Protein AF-A0A9E5YDZ1-F1 (afdb_monomer)

Solvent-accessible surface area (backbone atoms only — not comparable to full-atom values): 18852 Å² total; per-residue (Å²): 58,36,40,36,42,39,50,83,56,30,35,39,41,33,35,34,55,96,89,37,82,72,46,78,45,80,42,83,40,76,76,76,58,99,82,65,76,65,60,70,58,50,53,55,50,51,53,54,48,52,54,53,48,54,53,48,35,74,76,35,82,90,53,78,72,66,40,36,34,40,26,33,68,59,92,59,83,66,47,55,59,53,51,19,64,75,66,73,36,52,51,44,77,39,60,74,58,75,94,57,94,71,94,73,80,90,72,65,28,51,45,41,63,62,49,55,59,56,40,60,81,78,45,89,58,98,72,81,86,63,89,58,56,65,62,50,49,57,55,54,50,51,55,53,49,51,54,51,52,52,52,52,53,50,52,53,52,51,51,53,52,52,50,50,53,52,50,50,62,66,42,48,62,58,54,48,51,50,50,49,53,62,67,68,46,75,86,66,77,75,76,73,80,73,82,67,52,72,65,57,57,50,50,54,49,55,51,51,52,51,50,48,55,45,50,52,50,53,66,74,61,62,71,63,62,66,57,32,51,52,51,48,64,73,59,57,50,97,51,49,47,79,77,47,76,48,79,47,80,42,67,36,92,92,39,78,91,39,49,35,31,39,39,42,44,28,30,40,36,61,40,56,99,87,57,58,67,67,55,57,53,48,54,46,50,54,49,48,65,69,32,67,62,58,34,58,58,27,85,40,75,46,78,78,46,77,46,82,49,76,74,48,104,90,42,41,33,31,37,39,33,39,39,34,35,25,89

Radius of gyration: 42.49 Å; Cα contacts (8 Å, |Δi|>4): 351; chains: 1; bounding box: 106×61×94 Å

Sequence (327 aa):
MAVVNLEVKGANINILRHGMPYIIRDIPLETMSEEKSLEPIFEKLLLEMKLSFDFYEKQFPSESIDKMIIYSSLPLGNWHEIVAKELQLAVEIGDPFRGIKIKEDVVPSGLAICFGLALRGITDPYIDLNLYKEQFLVHKRKEIFLKVLFSEASVAVLLLIIIKLLCMRGMAPLTNELNRTLSERPKKGVSVKSDKSIEELGRIKNEMDSKKVLMENIVSNKTNFTSRLEDLAKFVPDNIWLTELSFEELLDRKDVSKVRRKLSIKGYCLIEKNLNETDVINNFLIKLKKANDINKGMKKVDIVSVERKEEIEKGRVASFEILFTGP

Structure (mmCIF, N/CA/C/O backbone):
data_AF-A0A9E5YDZ1-F1
#
_entry.id   AF-A0A9E5YDZ1-F1
#
loop_
_atom_site.group_PDB
_atom_site.id
_atom_site.type_symbol
_atom_site.label_atom_id
_atom_site.label_alt_id
_atom_site.label_comp_id
_atom_site.label_asym_id
_atom_site.label_entity_id
_atom_site.label_seq_id
_atom_site.pdbx_PDB_ins_code
_atom_site.Cartn_x
_atom_site.Cartn_y
_atom_site.Cartn_z
_atom_site.occupancy
_atom_site.B_iso_or_equiv
_atom_site.auth_seq_id
_atom_site.auth_comp_id
_atom_site.auth_asym_id
_atom_site.auth_atom_id
_ato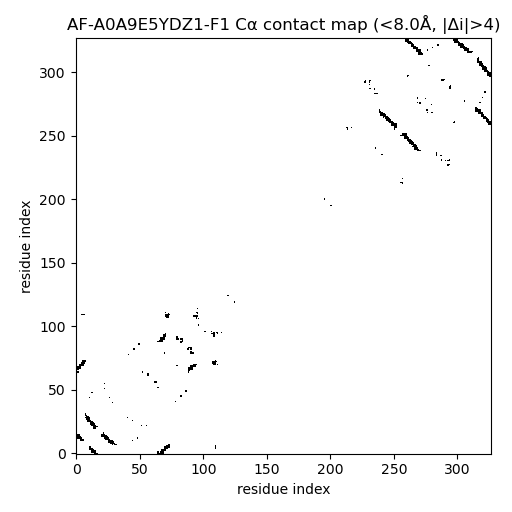m_site.pdbx_PDB_model_num
ATOM 1 N N . MET A 1 1 ? 15.891 -14.422 -27.350 1.00 95.75 1 MET A N 1
ATOM 2 C CA . MET A 1 1 ? 16.387 -13.140 -27.921 1.00 95.75 1 MET A CA 1
ATOM 3 C C . MET A 1 1 ? 16.909 -12.276 -26.786 1.00 95.75 1 MET A C 1
ATOM 5 O O . MET A 1 1 ? 16.300 -12.289 -25.726 1.00 95.75 1 MET A O 1
ATOM 9 N N . ALA A 1 2 ? 17.993 -11.532 -26.987 1.00 97.25 2 ALA A N 1
ATOM 10 C CA . ALA A 1 2 ? 18.503 -10.565 -26.016 1.00 97.25 2 ALA A CA 1
ATOM 11 C C . ALA A 1 2 ? 18.335 -9.129 -26.534 1.00 97.25 2 ALA A C 1
ATOM 13 O O . ALA A 1 2 ? 18.474 -8.872 -27.728 1.00 97.25 2 ALA A O 1
ATOM 14 N N . VAL A 1 3 ? 18.037 -8.192 -25.642 1.00 96.75 3 VAL A N 1
ATOM 15 C CA . VAL A 1 3 ? 17.952 -6.759 -25.926 1.00 96.75 3 VAL A CA 1
ATOM 16 C C . VAL A 1 3 ? 18.834 -6.029 -24.933 1.00 96.75 3 VAL A C 1
ATOM 18 O O . VAL A 1 3 ? 18.688 -6.203 -23.727 1.00 96.75 3 VAL A O 1
ATOM 21 N N . VAL A 1 4 ? 19.744 -5.213 -25.440 1.00 95.94 4 VAL A N 1
ATOM 22 C CA . VAL A 1 4 ? 20.706 -4.463 -24.638 1.00 95.94 4 VAL A CA 1
ATOM 23 C C . VAL A 1 4 ? 20.459 -2.987 -24.887 1.00 95.94 4 VAL A C 1
ATOM 25 O O . VAL A 1 4 ? 20.496 -2.554 -26.033 1.00 95.94 4 VAL A O 1
ATOM 28 N N . ASN A 1 5 ? 20.215 -2.220 -23.832 1.00 94.88 5 ASN A N 1
ATOM 29 C CA . ASN A 1 5 ? 20.093 -0.771 -23.900 1.00 94.88 5 ASN A CA 1
ATOM 30 C C . ASN A 1 5 ? 21.298 -0.113 -23.221 1.00 94.88 5 ASN A C 1
ATOM 32 O O . ASN A 1 5 ? 21.582 -0.408 -22.061 1.00 94.88 5 ASN A O 1
ATOM 36 N N . LEU A 1 6 ? 22.000 0.760 -23.939 1.00 92.75 6 LEU A N 1
ATOM 37 C CA . LEU A 1 6 ? 23.198 1.456 -23.478 1.00 92.75 6 LEU A CA 1
ATOM 38 C C . LEU A 1 6 ? 22.933 2.946 -23.324 1.00 92.75 6 LEU A C 1
ATOM 40 O O . LEU A 1 6 ? 22.614 3.646 -24.285 1.00 92.75 6 LEU A O 1
ATOM 44 N N . GLU A 1 7 ? 23.118 3.425 -22.101 1.00 90.56 7 GLU A N 1
ATOM 45 C CA . GLU A 1 7 ? 22.933 4.812 -21.705 1.00 90.56 7 GLU A CA 1
ATOM 46 C C . GLU A 1 7 ? 24.231 5.380 -21.122 1.00 90.56 7 GLU A C 1
ATOM 48 O O . GLU A 1 7 ? 25.183 4.668 -20.808 1.00 90.56 7 GLU A O 1
ATOM 53 N N . VAL A 1 8 ? 24.271 6.698 -20.927 1.00 87.62 8 VAL A N 1
ATOM 54 C CA . VAL A 1 8 ? 25.464 7.405 -20.424 1.00 87.62 8 VAL A CA 1
ATOM 55 C C . VAL A 1 8 ? 25.892 6.934 -19.025 1.00 87.62 8 VAL A C 1
ATOM 57 O O . VAL A 1 8 ? 27.073 6.975 -18.696 1.00 87.62 8 VAL A O 1
ATOM 60 N N . LYS A 1 9 ? 24.939 6.512 -18.186 1.00 89.56 9 LYS A N 1
ATOM 61 C CA . LYS A 1 9 ? 25.172 6.155 -16.772 1.00 89.56 9 LYS A CA 1
ATOM 62 C C . LYS A 1 9 ? 24.992 4.668 -16.473 1.00 89.56 9 LYS A C 1
ATOM 64 O O . LYS A 1 9 ? 25.186 4.237 -15.338 1.00 89.56 9 LYS A O 1
ATOM 69 N N . GLY A 1 10 ? 24.572 3.885 -17.457 1.00 92.81 10 GLY A N 1
ATOM 70 C CA . GLY A 1 10 ? 24.136 2.523 -17.211 1.00 92.81 10 GLY A CA 1
ATOM 71 C C . GLY A 1 10 ? 23.913 1.736 -18.488 1.00 92.81 10 GLY A C 1
ATOM 72 O O . GLY A 1 10 ? 23.712 2.296 -19.561 1.00 92.81 10 GLY A O 1
ATOM 73 N N . ALA A 1 11 ? 23.933 0.422 -18.345 1.00 94.56 11 ALA A N 1
ATOM 74 C CA . ALA A 1 11 ? 23.496 -0.513 -19.360 1.00 94.56 11 ALA A CA 1
ATOM 75 C C . ALA A 1 11 ? 22.409 -1.408 -18.770 1.00 94.56 11 ALA A C 1
ATOM 77 O O . ALA A 1 11 ? 22.485 -1.798 -17.607 1.00 94.56 11 ALA A O 1
ATOM 78 N N . ASN A 1 12 ? 21.417 -1.754 -19.576 1.00 95.94 12 ASN A N 1
ATOM 79 C CA . ASN A 1 12 ? 20.348 -2.658 -19.192 1.00 95.94 12 ASN A CA 1
ATOM 80 C C . ASN A 1 12 ? 20.314 -3.834 -20.174 1.00 95.94 12 ASN A C 1
ATOM 82 O O . ASN A 1 12 ? 20.217 -3.643 -21.387 1.00 95.94 12 ASN A O 1
ATOM 86 N N . ILE A 1 13 ? 20.439 -5.052 -19.650 1.00 97.06 13 ILE A N 1
ATOM 87 C CA . ILE A 1 13 ? 20.388 -6.296 -20.421 1.00 97.06 13 ILE A CA 1
ATOM 88 C C . ILE A 1 13 ? 19.055 -6.975 -20.123 1.00 97.06 13 ILE A C 1
ATOM 90 O O . ILE A 1 13 ? 18.791 -7.354 -18.983 1.00 97.06 13 ILE A O 1
ATOM 94 N N . ASN A 1 14 ? 18.244 -7.180 -21.159 1.00 97.25 14 ASN A N 1
ATOM 95 C CA . ASN A 1 14 ? 17.008 -7.949 -21.097 1.00 97.25 14 ASN A CA 1
ATOM 96 C C . ASN A 1 14 ? 17.136 -9.217 -21.934 1.00 97.25 14 ASN A C 1
ATOM 98 O O . ASN A 1 14 ? 17.351 -9.148 -23.143 1.00 97.25 14 ASN A O 1
ATOM 102 N N . ILE A 1 15 ? 16.926 -10.379 -21.328 1.00 97.44 15 ILE A N 1
ATOM 103 C CA . ILE A 1 15 ? 16.769 -11.634 -22.068 1.00 97.44 15 ILE A CA 1
ATOM 104 C C . ILE A 1 15 ? 15.278 -11.938 -22.146 1.00 97.44 15 ILE A C 1
ATOM 106 O O . ILE A 1 15 ? 14.596 -12.055 -21.127 1.00 97.44 15 ILE A O 1
ATOM 110 N N . LEU A 1 16 ? 14.776 -12.028 -23.375 1.00 95.38 16 LEU A N 1
ATOM 111 C CA . LEU A 1 16 ? 13.373 -12.233 -23.696 1.00 95.38 16 LEU A CA 1
ATOM 112 C C . LEU A 1 16 ? 13.129 -13.692 -24.085 1.00 95.38 16 LEU A C 1
ATOM 114 O O . LEU A 1 16 ? 13.776 -14.217 -25.001 1.00 95.38 16 LEU A O 1
ATOM 118 N N . ARG A 1 17 ? 12.121 -14.296 -23.454 1.00 94.12 17 ARG A N 1
ATOM 119 C CA . ARG A 1 17 ? 11.611 -15.637 -23.748 1.00 94.12 17 ARG A CA 1
ATOM 120 C C . ARG A 1 17 ? 10.150 -15.526 -24.181 1.00 94.12 17 ARG A C 1
ATOM 122 O O . ARG A 1 17 ? 9.327 -15.009 -23.433 1.00 94.12 17 ARG A O 1
ATOM 129 N N . HIS A 1 18 ? 9.830 -15.951 -25.405 1.00 90.81 18 HIS A N 1
ATOM 130 C CA . HIS A 1 18 ? 8.492 -15.790 -26.006 1.00 90.81 18 HIS A CA 1
ATOM 131 C C . HIS A 1 18 ? 7.949 -14.344 -25.953 1.00 90.81 18 HIS A C 1
ATOM 133 O O . HIS A 1 18 ? 6.771 -14.122 -25.694 1.00 90.81 18 HIS A O 1
ATOM 139 N N . GLY A 1 19 ? 8.820 -13.345 -26.149 1.00 87.25 19 GLY A N 1
ATOM 140 C CA . GLY A 1 19 ? 8.449 -11.922 -26.083 1.00 87.25 19 GLY A CA 1
ATOM 141 C C . GLY A 1 19 ? 8.301 -11.350 -24.667 1.00 87.25 19 GLY A C 1
ATOM 142 O O . GLY A 1 19 ? 8.022 -10.165 -24.523 1.00 87.25 19 GLY A O 1
ATOM 143 N N . MET A 1 20 ? 8.530 -12.157 -23.628 1.00 89.75 20 MET A N 1
ATOM 144 C CA . MET A 1 20 ? 8.427 -11.759 -22.224 1.00 89.75 20 MET A CA 1
ATOM 145 C C . MET A 1 20 ? 9.820 -11.547 -21.618 1.00 89.75 20 MET A C 1
ATOM 147 O O . MET A 1 20 ? 10.688 -12.400 -21.829 1.00 89.75 20 MET A O 1
ATOM 151 N N . PRO A 1 21 ? 10.063 -10.471 -20.848 1.00 92.25 21 PRO A N 1
ATOM 152 C CA . PRO A 1 21 ? 11.327 -10.289 -20.138 1.00 92.25 21 PRO A CA 1
ATOM 153 C C . PRO A 1 21 ? 11.475 -11.350 -19.052 1.00 92.25 21 PRO A C 1
ATOM 155 O O . PRO A 1 21 ? 10.607 -11.503 -18.195 1.00 92.25 21 PRO A O 1
ATOM 158 N N . TYR A 1 22 ? 12.574 -12.097 -19.122 1.00 93.75 22 TYR A N 1
ATOM 159 C CA . TYR A 1 22 ? 12.878 -13.181 -18.198 1.00 93.75 22 TYR A CA 1
ATOM 160 C C . TYR A 1 22 ? 14.024 -12.816 -17.253 1.00 93.75 22 TYR A C 1
ATOM 162 O O . TYR A 1 22 ? 13.871 -12.881 -16.036 1.00 93.75 22 TYR A O 1
ATOM 170 N N . ILE A 1 23 ? 15.155 -12.382 -17.812 1.00 95.75 23 ILE A N 1
ATOM 171 C CA . ILE A 1 23 ? 16.271 -11.817 -17.047 1.00 95.75 23 ILE A CA 1
ATOM 172 C C . ILE A 1 23 ? 16.345 -10.337 -17.377 1.00 95.75 23 ILE A C 1
ATOM 174 O O . ILE A 1 23 ? 16.358 -9.970 -18.551 1.00 95.75 23 ILE A O 1
ATOM 178 N N . ILE A 1 24 ? 16.409 -9.516 -16.334 1.00 96.25 24 ILE A N 1
ATOM 179 C CA . ILE A 1 24 ? 16.648 -8.079 -16.415 1.00 96.25 24 ILE A CA 1
ATOM 180 C C . ILE A 1 24 ? 17.860 -7.799 -15.534 1.00 96.25 24 ILE A C 1
ATOM 182 O O . ILE A 1 24 ? 17.861 -8.162 -14.356 1.00 96.25 24 ILE A O 1
ATOM 186 N N . ARG A 1 25 ? 18.899 -7.194 -16.105 1.00 95.75 25 ARG A N 1
ATOM 187 C CA . ARG A 1 25 ? 20.127 -6.857 -15.385 1.00 95.75 25 ARG A CA 1
ATOM 188 C C . ARG A 1 25 ? 20.527 -5.422 -15.674 1.00 95.75 25 ARG A C 1
ATOM 190 O O . ARG A 1 25 ? 20.824 -5.081 -16.817 1.00 95.75 25 ARG A O 1
ATOM 197 N N . ASP A 1 26 ? 20.574 -4.621 -14.619 1.00 96.06 26 ASP A N 1
ATOM 198 C CA . ASP A 1 26 ? 21.071 -3.252 -14.659 1.00 96.06 26 ASP A CA 1
ATOM 199 C C . ASP A 1 26 ? 22.544 -3.226 -14.259 1.00 96.06 26 ASP A C 1
ATOM 201 O O . ASP A 1 26 ? 22.936 -3.750 -13.215 1.00 96.06 26 ASP A O 1
ATOM 205 N N . ILE A 1 27 ? 23.367 -2.611 -15.099 1.00 94.50 27 ILE A N 1
ATOM 206 C CA . ILE A 1 27 ? 24.805 -2.492 -14.904 1.00 94.50 27 ILE A CA 1
ATOM 207 C C . ILE A 1 27 ? 25.120 -1.004 -14.788 1.00 94.50 27 ILE A C 1
ATOM 209 O O . ILE A 1 27 ? 25.017 -0.283 -15.784 1.00 94.50 27 ILE A O 1
ATOM 213 N N . PRO A 1 28 ? 25.517 -0.514 -13.603 1.00 92.19 28 PRO A N 1
ATOM 214 C CA . PRO A 1 28 ? 25.961 0.861 -13.471 1.00 92.19 28 PRO A CA 1
ATOM 215 C C . PRO A 1 28 ? 27.275 1.041 -14.235 1.00 92.19 28 PRO A C 1
ATOM 217 O O . PRO A 1 28 ? 28.243 0.289 -14.045 1.00 92.19 28 PRO A O 1
ATOM 220 N N . LEU A 1 29 ? 27.299 2.053 -15.099 1.00 87.06 29 LEU A N 1
ATOM 221 C CA . LEU A 1 29 ? 28.504 2.489 -15.789 1.00 87.06 29 LEU A CA 1
ATOM 222 C C . LEU A 1 29 ? 29.052 3.698 -15.035 1.00 87.06 29 LEU A C 1
ATOM 224 O O . LEU A 1 29 ? 28.324 4.649 -14.749 1.00 87.06 29 LEU A O 1
ATOM 228 N N . GLU A 1 30 ? 30.326 3.636 -14.654 1.00 80.25 30 GLU A N 1
ATOM 229 C CA . GLU A 1 30 ? 30.982 4.764 -13.996 1.00 80.25 30 GLU A CA 1
ATOM 230 C C . GLU A 1 30 ? 30.995 5.966 -14.941 1.00 80.25 30 GLU A C 1
ATOM 232 O O . GLU A 1 30 ? 31.185 5.816 -16.149 1.00 80.25 30 GLU A O 1
ATOM 237 N N . THR A 1 31 ? 30.748 7.159 -14.390 1.00 64.50 31 THR A N 1
ATOM 238 C CA . THR A 1 31 ? 30.656 8.403 -15.160 1.00 64.50 31 THR A CA 1
ATOM 239 C C . THR A 1 31 ? 31.876 8.564 -16.055 1.00 64.50 31 THR A C 1
ATOM 241 O O . THR A 1 31 ? 33.005 8.629 -15.566 1.00 64.50 31 THR A O 1
ATOM 244 N N . MET A 1 32 ? 31.619 8.656 -17.359 1.00 60.97 32 MET A N 1
ATOM 245 C CA . MET A 1 32 ? 32.606 8.979 -18.382 1.00 60.97 32 MET A CA 1
ATOM 246 C C . MET A 1 32 ? 33.297 10.295 -17.997 1.00 60.97 32 MET A C 1
ATOM 248 O O . MET A 1 32 ? 32.710 11.365 -18.137 1.00 60.97 32 MET A O 1
ATOM 252 N N . SER A 1 33 ? 34.524 10.243 -17.473 1.00 56.75 33 SER A N 1
ATOM 253 C CA . SER A 1 33 ? 35.395 11.421 -17.506 1.00 56.75 33 SER A CA 1
ATOM 254 C C . SER A 1 33 ? 35.738 11.667 -18.974 1.00 56.75 33 SER A C 1
ATOM 256 O O . SER A 1 33 ? 36.141 10.710 -19.636 1.00 56.75 33 SER A O 1
ATOM 258 N N . GLU A 1 34 ? 35.585 12.902 -19.452 1.00 57.19 34 GLU A N 1
ATOM 259 C CA . GLU A 1 34 ? 35.519 13.331 -20.867 1.00 57.19 34 GLU A CA 1
ATOM 260 C C . GLU A 1 34 ? 36.659 12.864 -21.807 1.00 57.19 34 GLU A C 1
ATOM 262 O O . GLU A 1 34 ? 36.571 13.071 -23.012 1.00 57.19 34 GLU A O 1
ATOM 267 N N . GLU A 1 35 ? 37.691 12.180 -21.307 1.00 53.22 35 GLU A N 1
ATOM 268 C CA . GLU A 1 35 ? 38.889 11.786 -22.064 1.00 53.22 35 GLU A CA 1
ATOM 269 C C . GLU A 1 35 ? 39.225 10.279 -22.027 1.00 53.22 35 GLU A C 1
ATOM 271 O O . GLU A 1 35 ? 40.257 9.869 -22.560 1.00 53.22 35 GLU A O 1
ATOM 276 N N . LYS A 1 36 ? 38.402 9.416 -21.408 1.00 60.81 36 LYS A N 1
ATOM 277 C CA . LYS A 1 36 ? 38.700 7.970 -21.340 1.00 60.81 36 LYS A CA 1
ATOM 278 C C . LYS A 1 36 ? 38.048 7.181 -22.475 1.00 60.81 36 LYS A C 1
ATOM 280 O O . LYS A 1 36 ? 36.872 7.357 -22.776 1.00 60.81 36 LYS A O 1
ATOM 285 N N . SER A 1 37 ? 38.830 6.271 -23.057 1.00 75.94 37 SER A N 1
ATOM 286 C CA . SER A 1 37 ? 38.357 5.268 -24.014 1.00 75.94 37 SER A CA 1
ATOM 287 C C . SER A 1 37 ? 37.158 4.475 -23.467 1.00 75.94 37 SER A C 1
ATOM 289 O O . SER A 1 37 ? 37.104 4.161 -22.276 1.00 75.94 37 SER A O 1
ATOM 291 N N . LEU A 1 38 ? 36.212 4.129 -24.349 1.00 80.94 38 LEU A N 1
ATOM 292 C CA . LEU A 1 38 ? 35.024 3.319 -24.044 1.00 80.94 38 LEU A CA 1
ATOM 293 C C . LEU A 1 38 ? 35.334 1.815 -23.896 1.00 80.94 38 LEU A C 1
ATOM 295 O O . LEU A 1 38 ? 34.502 1.056 -23.404 1.00 80.94 38 LEU A O 1
ATOM 299 N N . GLU A 1 39 ? 36.529 1.378 -24.294 1.00 83.81 39 GLU A N 1
ATOM 300 C CA . GLU A 1 39 ? 36.975 -0.025 -24.276 1.00 83.81 39 GLU A CA 1
ATOM 301 C C . GLU A 1 39 ? 36.804 -0.746 -22.920 1.00 83.81 39 GLU A C 1
ATOM 303 O O . GLU A 1 39 ? 36.152 -1.791 -22.902 1.00 83.81 39 GLU A O 1
ATOM 308 N N . PRO A 1 40 ? 37.271 -0.224 -21.766 1.00 85.44 40 PRO A N 1
ATOM 309 C CA . PRO A 1 40 ? 37.117 -0.918 -20.480 1.00 85.44 40 PRO A CA 1
ATOM 310 C C . PRO A 1 40 ? 35.650 -1.092 -20.060 1.00 85.44 40 PRO A C 1
ATOM 312 O O . PRO A 1 40 ? 35.285 -2.059 -19.390 1.00 85.44 40 PRO A O 1
ATOM 315 N N . ILE A 1 41 ? 34.787 -0.160 -20.464 1.00 86.50 41 ILE A N 1
ATOM 316 C CA . ILE A 1 41 ? 33.348 -0.225 -20.193 1.00 86.50 41 ILE A CA 1
ATOM 317 C C . ILE A 1 41 ? 32.712 -1.332 -21.029 1.00 86.50 41 ILE A C 1
ATOM 319 O O . ILE A 1 41 ? 31.904 -2.113 -20.523 1.00 86.50 41 ILE A O 1
ATOM 323 N N . PHE A 1 42 ? 33.122 -1.432 -22.289 1.00 89.12 42 PHE A N 1
ATOM 324 C CA . PHE A 1 42 ? 32.693 -2.477 -23.201 1.00 89.12 42 PHE A CA 1
ATOM 325 C C . PHE A 1 42 ? 33.151 -3.874 -22.775 1.00 89.12 42 PHE A C 1
ATOM 327 O O . PHE A 1 42 ? 32.362 -4.812 -22.876 1.00 89.12 42 PHE A O 1
ATOM 334 N N . GLU A 1 43 ? 34.365 -4.025 -22.245 1.00 90.56 43 GLU A N 1
ATOM 335 C CA . GLU A 1 43 ? 34.846 -5.300 -21.696 1.00 90.56 43 GLU A CA 1
ATOM 336 C C . GLU A 1 43 ? 34.037 -5.738 -20.472 1.00 90.56 43 GLU A C 1
ATOM 338 O O . GLU A 1 43 ? 33.578 -6.882 -20.404 1.00 90.56 43 GLU A O 1
ATOM 343 N N . LYS A 1 44 ? 33.796 -4.814 -19.529 1.00 91.88 44 LYS A N 1
ATOM 344 C CA . LYS A 1 44 ? 32.951 -5.077 -18.356 1.00 91.88 44 LYS A CA 1
ATOM 345 C C . LYS A 1 44 ? 31.552 -5.512 -18.784 1.00 91.88 44 LYS A C 1
ATOM 347 O O . LYS A 1 44 ? 31.019 -6.492 -18.273 1.00 91.88 44 LYS A O 1
ATOM 352 N N . LEU A 1 45 ? 30.966 -4.804 -19.742 1.00 93.44 45 LEU A N 1
ATOM 353 C CA . LEU A 1 45 ? 29.643 -5.112 -20.260 1.00 93.44 45 LEU A CA 1
ATOM 354 C C . LEU A 1 45 ? 29.598 -6.480 -20.959 1.00 93.44 45 LEU A C 1
ATOM 356 O O . LEU A 1 45 ? 28.668 -7.247 -20.726 1.00 93.44 45 LEU A O 1
ATOM 360 N N . LEU A 1 46 ? 30.609 -6.812 -21.765 1.00 95.25 46 LEU A N 1
ATOM 361 C CA . LEU A 1 46 ? 30.718 -8.115 -22.422 1.00 95.25 46 LEU A CA 1
ATOM 362 C C . LEU A 1 46 ? 30.819 -9.257 -21.400 1.00 95.25 46 LEU A C 1
ATOM 364 O O . LEU A 1 46 ? 30.189 -10.299 -21.582 1.00 95.25 46 LEU A O 1
ATOM 368 N N . LEU A 1 47 ? 31.566 -9.066 -20.309 1.00 95.31 47 LEU A N 1
ATOM 369 C CA . LEU A 1 47 ? 31.651 -10.039 -19.217 1.00 95.31 47 LEU A CA 1
ATOM 370 C C . LEU A 1 47 ? 30.281 -10.265 -18.559 1.00 95.31 47 LEU A C 1
ATOM 372 O O . LEU A 1 47 ? 29.861 -11.404 -18.361 1.00 95.31 47 LEU A O 1
ATOM 376 N N . GLU A 1 48 ? 29.566 -9.183 -18.255 1.00 95.56 48 GLU A N 1
ATOM 377 C CA . GLU A 1 48 ? 28.228 -9.241 -17.659 1.00 95.56 48 GLU A CA 1
ATOM 378 C C . GLU A 1 48 ? 27.198 -9.889 -18.604 1.00 95.56 48 GLU A C 1
ATOM 380 O O . GLU A 1 48 ? 26.308 -10.617 -18.151 1.00 95.56 48 GLU A O 1
ATOM 385 N N . MET A 1 49 ? 27.335 -9.681 -19.920 1.00 95.94 49 MET A N 1
ATOM 386 C CA . MET A 1 49 ? 26.546 -10.375 -20.942 1.00 95.94 49 MET A CA 1
ATOM 387 C C . MET A 1 49 ? 26.816 -11.876 -20.942 1.00 95.94 49 MET A C 1
ATOM 389 O O . MET A 1 49 ? 25.861 -12.642 -20.833 1.00 95.94 49 MET A O 1
ATOM 393 N N . LYS A 1 50 ? 28.092 -12.292 -21.003 1.00 96.44 50 LYS A N 1
ATOM 394 C CA . LYS A 1 50 ? 28.490 -13.711 -20.953 1.00 96.44 50 LYS A CA 1
ATOM 395 C C . LYS A 1 50 ? 27.916 -14.383 -19.707 1.00 96.44 50 LYS A C 1
ATOM 397 O O . LYS A 1 50 ? 27.243 -15.399 -19.808 1.00 96.44 50 LYS A O 1
ATOM 402 N N . LEU A 1 51 ? 28.058 -13.748 -18.544 1.00 96.31 51 LEU A N 1
ATOM 403 C CA . LEU A 1 51 ? 27.521 -14.276 -17.291 1.00 96.31 51 LEU A CA 1
ATOM 404 C C . LEU A 1 51 ? 25.986 -14.380 -17.294 1.00 96.31 51 LEU A C 1
ATOM 406 O O . LEU A 1 51 ? 25.429 -15.335 -16.753 1.00 96.31 51 LEU A O 1
ATOM 410 N N . SER A 1 52 ? 25.290 -13.414 -17.899 1.00 96.31 52 SER A N 1
ATOM 411 C CA . SER A 1 52 ? 23.825 -13.449 -18.023 1.00 96.31 52 SER A CA 1
ATOM 412 C C . SER A 1 52 ? 23.352 -14.539 -18.990 1.00 96.31 52 SER A C 1
ATOM 414 O O . SER A 1 52 ? 22.313 -15.154 -18.753 1.00 96.31 52 SER A O 1
ATOM 416 N N . PHE A 1 53 ? 24.115 -14.797 -20.054 1.00 96.12 53 PHE A N 1
ATOM 417 C CA . PHE A 1 53 ? 23.825 -15.831 -21.048 1.00 96.12 53 PHE A CA 1
ATOM 418 C C . PHE A 1 53 ? 24.087 -17.224 -20.471 1.00 96.12 53 PHE A C 1
ATOM 420 O O . PHE A 1 53 ? 23.187 -18.057 -20.497 1.00 96.12 53 PHE A O 1
ATOM 427 N N . ASP A 1 54 ? 25.232 -17.429 -19.816 1.00 96.00 54 ASP A N 1
ATOM 428 C CA . ASP A 1 54 ? 25.553 -18.668 -19.098 1.00 96.00 54 ASP A CA 1
ATOM 429 C C . ASP A 1 54 ? 24.482 -19.012 -18.054 1.00 96.00 54 ASP A C 1
ATOM 431 O O . ASP A 1 54 ? 24.122 -20.175 -17.860 1.00 96.00 54 ASP A O 1
ATOM 435 N N . PHE A 1 55 ? 23.974 -17.999 -17.342 1.00 96.44 55 PHE A N 1
ATOM 436 C CA . PHE A 1 55 ? 22.890 -18.186 -16.382 1.00 96.44 55 PHE A CA 1
ATOM 437 C C . PHE A 1 55 ? 21.592 -18.631 -17.072 1.00 96.44 55 PHE A C 1
ATOM 439 O O . PHE A 1 55 ? 20.936 -19.556 -16.592 1.00 96.44 55 PHE A O 1
ATOM 446 N N . TYR A 1 56 ? 21.243 -18.014 -18.205 1.00 96.75 56 TYR A N 1
ATOM 447 C CA . TYR A 1 56 ? 20.068 -18.387 -18.993 1.00 96.75 56 TYR A CA 1
ATOM 448 C C . TYR A 1 56 ? 20.161 -19.824 -19.524 1.00 96.75 56 TYR A C 1
ATOM 450 O O . TYR A 1 56 ? 19.233 -20.605 -19.324 1.00 96.75 56 TYR A O 1
ATOM 458 N N . GLU A 1 57 ? 21.288 -20.201 -20.131 1.00 95.81 57 GLU A N 1
ATOM 459 C CA . GLU A 1 57 ? 21.501 -21.538 -20.704 1.00 95.81 57 GLU A CA 1
ATOM 460 C C . GLU A 1 57 ? 21.468 -22.640 -19.641 1.00 95.81 57 GLU A C 1
ATOM 462 O O . GLU A 1 57 ? 20.866 -23.694 -19.846 1.00 95.81 57 GLU A O 1
ATOM 467 N N . LYS A 1 58 ? 22.045 -22.390 -18.457 1.00 96.69 58 LYS A N 1
ATOM 468 C CA . LYS A 1 58 ? 21.959 -23.329 -17.325 1.00 96.69 58 LYS A CA 1
ATOM 469 C C . LYS A 1 58 ? 20.523 -23.560 -16.873 1.00 96.69 58 LYS A C 1
ATOM 471 O O . LYS A 1 58 ? 20.189 -24.661 -16.437 1.00 96.69 58 LYS A O 1
ATOM 476 N N . GLN A 1 59 ? 19.688 -22.526 -16.938 1.00 96.44 59 GLN A N 1
ATOM 477 C CA . GLN A 1 59 ? 18.296 -22.609 -16.521 1.00 96.44 59 GLN A CA 1
ATOM 478 C C . GLN A 1 59 ? 17.392 -23.223 -17.597 1.00 96.44 59 GLN A C 1
ATOM 480 O O . GLN A 1 59 ? 16.424 -23.907 -17.257 1.00 96.44 59 GLN A O 1
ATOM 485 N N . PHE A 1 60 ? 17.726 -23.034 -18.876 1.00 96.00 60 PHE A N 1
ATOM 486 C CA . PHE A 1 60 ? 16.994 -23.580 -20.019 1.00 96.00 60 PHE A CA 1
ATOM 487 C C . PHE A 1 60 ? 17.933 -24.283 -21.009 1.00 96.00 60 PHE A C 1
ATOM 489 O O . PHE A 1 60 ? 18.183 -23.758 -22.090 1.00 96.00 60 PHE A O 1
ATOM 496 N N . PRO A 1 61 ? 18.393 -25.513 -20.709 1.00 94.94 61 PRO A N 1
ATOM 497 C CA . PRO A 1 61 ? 19.368 -26.213 -21.553 1.00 94.94 61 PRO A CA 1
ATOM 498 C C . PRO A 1 61 ? 18.891 -26.511 -22.982 1.00 94.94 61 PRO A C 1
ATOM 500 O O . PRO A 1 61 ? 19.696 -26.823 -23.853 1.00 94.94 61 PRO A O 1
ATOM 503 N N . SER A 1 62 ? 17.577 -26.476 -23.220 1.00 95.56 62 SER A N 1
ATOM 504 C CA . SER A 1 62 ? 16.963 -26.711 -24.530 1.00 95.56 62 SER A CA 1
ATOM 505 C C . SER A 1 62 ? 16.749 -25.440 -25.355 1.00 95.56 62 SER A C 1
ATOM 507 O O . SER A 1 62 ? 16.265 -25.541 -26.478 1.00 95.56 62 SER A O 1
ATOM 509 N N . GLU A 1 63 ? 17.022 -24.257 -24.803 1.00 95.44 63 GLU A N 1
ATOM 510 C CA . GLU A 1 63 ? 16.775 -22.975 -25.466 1.00 95.44 63 GLU A CA 1
ATOM 511 C C . GLU A 1 63 ? 18.076 -22.180 -25.588 1.00 95.44 63 GLU A C 1
ATOM 513 O O . GLU A 1 63 ? 18.760 -21.937 -24.597 1.00 95.44 63 GLU A O 1
ATOM 518 N N . SER A 1 64 ? 18.388 -21.720 -26.799 1.00 94.38 64 SER A N 1
ATOM 519 C CA . SER A 1 64 ? 19.484 -20.790 -27.065 1.00 94.38 64 SER A CA 1
ATOM 520 C C . SER A 1 64 ? 18.966 -19.369 -27.248 1.00 94.38 64 SER A C 1
ATOM 522 O O . SER A 1 64 ? 17.817 -19.118 -27.625 1.00 94.38 64 SER A O 1
ATOM 524 N N . ILE A 1 65 ? 19.831 -18.397 -26.984 1.00 96.44 65 ILE A N 1
ATOM 525 C CA . ILE A 1 65 ? 19.619 -17.042 -27.477 1.00 96.44 65 ILE A CA 1
ATOM 526 C C . ILE A 1 65 ? 20.106 -17.061 -28.926 1.00 96.44 65 ILE A C 1
ATOM 528 O O . ILE A 1 65 ? 21.241 -17.441 -29.163 1.00 96.44 65 ILE A O 1
ATOM 532 N N . ASP A 1 66 ? 19.266 -16.667 -29.887 1.00 95.75 66 ASP A N 1
ATOM 533 C CA . ASP A 1 66 ? 19.656 -16.722 -31.313 1.00 95.75 66 ASP A CA 1
ATOM 534 C C . ASP A 1 66 ? 20.083 -15.356 -31.872 1.00 95.75 66 ASP A C 1
ATOM 536 O O . ASP A 1 66 ? 20.797 -15.256 -32.869 1.00 95.75 66 ASP A O 1
ATOM 540 N N . LYS A 1 67 ? 19.607 -14.277 -31.242 1.00 97.25 67 LYS A N 1
ATOM 541 C CA . LYS A 1 67 ? 19.795 -12.900 -31.703 1.00 97.25 67 LYS A CA 1
ATOM 542 C C . LYS A 1 67 ? 19.846 -11.917 -30.542 1.00 97.25 67 LYS A C 1
ATOM 544 O O . LYS A 1 67 ? 19.075 -12.047 -29.583 1.00 97.25 67 LYS A O 1
ATOM 549 N N . MET A 1 68 ? 20.711 -10.916 -30.675 1.00 97.38 68 MET A N 1
ATOM 550 C CA . MET A 1 68 ? 20.840 -9.767 -29.789 1.00 97.38 68 MET A CA 1
ATOM 551 C C . MET A 1 68 ? 20.555 -8.478 -30.562 1.00 97.38 68 MET A C 1
ATOM 553 O O . MET A 1 68 ? 21.027 -8.293 -31.683 1.00 97.38 68 MET A O 1
ATOM 557 N N . ILE A 1 69 ? 19.791 -7.580 -29.947 1.00 96.31 69 ILE A N 1
ATOM 558 C CA . ILE A 1 69 ? 19.528 -6.240 -30.469 1.00 96.31 69 ILE A CA 1
ATOM 559 C C . ILE A 1 69 ? 20.108 -5.224 -29.490 1.00 96.31 69 ILE A C 1
ATOM 561 O O . ILE A 1 69 ? 19.774 -5.256 -28.306 1.00 96.31 69 ILE A O 1
ATOM 565 N N . ILE A 1 70 ? 20.966 -4.331 -29.977 1.00 95.44 70 ILE A N 1
ATOM 566 C CA . ILE A 1 70 ? 21.586 -3.280 -29.167 1.00 95.44 70 ILE A CA 1
ATOM 567 C C . ILE A 1 70 ? 20.949 -1.934 -29.506 1.00 95.44 70 ILE A C 1
ATOM 569 O O . ILE A 1 70 ? 21.001 -1.487 -30.649 1.00 95.44 70 ILE A O 1
ATOM 573 N N . TYR A 1 71 ? 20.407 -1.262 -28.500 1.00 94.50 71 TYR A N 1
ATOM 574 C CA . TYR A 1 71 ? 20.006 0.140 -28.542 1.00 94.50 71 TYR A CA 1
ATOM 575 C C . TYR A 1 71 ? 21.018 0.961 -27.750 1.00 94.50 71 TYR A C 1
ATOM 577 O O . TYR A 1 71 ? 21.443 0.543 -26.675 1.00 94.50 71 TYR A O 1
ATOM 585 N N . SER A 1 72 ? 21.445 2.108 -28.274 1.00 90.69 72 SER A N 1
ATOM 586 C CA . SER A 1 72 ? 22.465 2.921 -27.612 1.00 90.69 72 SER A CA 1
ATOM 587 C C . SER A 1 72 ? 22.269 4.415 -27.840 1.00 90.69 72 SER A C 1
ATOM 589 O O . SER A 1 72 ? 22.030 4.871 -28.961 1.00 90.69 72 SER A O 1
ATOM 591 N N . SER A 1 73 ? 22.435 5.199 -26.775 1.00 87.25 73 SER A N 1
ATOM 592 C CA . SER A 1 73 ? 22.634 6.650 -26.875 1.00 87.25 73 SER A CA 1
ATOM 593 C C . SER A 1 73 ? 24.097 7.031 -27.134 1.00 87.25 73 SER A C 1
ATOM 595 O O . SER A 1 73 ? 24.387 8.192 -27.405 1.00 87.25 73 SER A O 1
ATOM 597 N N . LEU A 1 74 ? 25.022 6.077 -27.002 1.00 85.62 74 LEU A N 1
ATOM 598 C CA . LEU A 1 74 ? 26.462 6.250 -27.186 1.00 85.62 74 LEU A CA 1
ATOM 599 C C . LEU A 1 74 ? 26.901 5.806 -28.593 1.00 85.62 74 LEU A C 1
ATOM 601 O O . LEU A 1 74 ? 26.329 4.851 -29.134 1.00 85.62 74 LEU A O 1
ATOM 605 N N . PRO A 1 75 ? 27.936 6.434 -29.180 1.00 85.06 75 PRO A N 1
ATOM 606 C CA . PRO A 1 75 ? 28.514 5.981 -30.439 1.00 85.06 75 PRO A CA 1
ATOM 607 C C . PRO A 1 75 ? 29.192 4.618 -30.240 1.00 85.06 75 PRO A C 1
ATOM 609 O O . PRO A 1 75 ? 30.179 4.502 -29.519 1.00 85.06 75 PRO A O 1
ATOM 612 N N . LEU A 1 76 ? 28.649 3.576 -30.873 1.00 82.81 76 LEU A N 1
ATOM 613 C CA . LEU A 1 76 ? 29.115 2.197 -30.680 1.00 82.81 76 LEU A CA 1
ATOM 614 C C . LEU A 1 76 ? 30.319 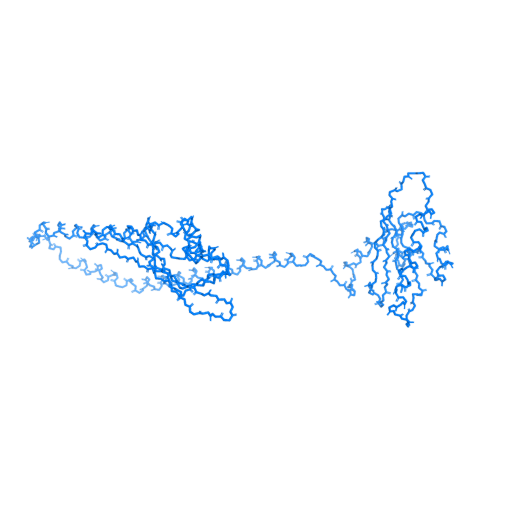1.811 -31.547 1.00 82.81 76 LEU A C 1
ATOM 616 O O . LEU A 1 76 ? 30.929 0.776 -31.292 1.00 82.81 76 LEU A O 1
ATOM 620 N N . GLY A 1 77 ? 30.656 2.586 -32.584 1.00 86.38 77 GLY A N 1
ATOM 621 C CA . GLY A 1 77 ? 31.661 2.177 -33.574 1.00 86.38 77 GLY A CA 1
ATOM 622 C C . GLY A 1 77 ? 31.411 0.740 -34.064 1.00 86.38 77 GLY A C 1
ATOM 623 O O . GLY A 1 77 ? 30.278 0.375 -34.384 1.00 86.38 77 GLY A O 1
ATOM 624 N N . ASN A 1 78 ? 32.447 -0.102 -34.022 1.00 90.56 78 ASN A N 1
ATOM 625 C CA . ASN A 1 78 ? 32.378 -1.514 -34.432 1.00 90.56 78 ASN A CA 1
ATOM 626 C C . ASN A 1 78 ? 32.054 -2.473 -33.272 1.00 90.56 78 ASN A C 1
ATOM 628 O O . ASN A 1 78 ? 32.239 -3.683 -33.387 1.00 90.56 78 ASN A O 1
ATOM 632 N N . TRP A 1 79 ? 31.584 -1.964 -32.130 1.00 90.31 79 TRP A N 1
ATOM 633 C CA . TRP A 1 79 ? 31.386 -2.787 -30.935 1.00 90.31 79 TRP A CA 1
ATOM 634 C C . TRP A 1 79 ? 30.390 -3.934 -31.151 1.00 90.31 79 TRP A C 1
ATOM 636 O O . TRP A 1 79 ? 30.615 -5.048 -30.687 1.00 90.31 79 TRP A O 1
ATOM 646 N N . HIS A 1 80 ? 29.332 -3.697 -31.928 1.00 92.56 80 HIS A N 1
ATOM 647 C CA . HIS A 1 80 ? 28.357 -4.726 -32.290 1.00 92.56 80 HIS A CA 1
ATOM 648 C C . HIS A 1 80 ? 28.996 -5.927 -33.017 1.00 92.56 80 HIS A C 1
ATOM 650 O O . HIS A 1 80 ? 28.610 -7.065 -32.757 1.00 92.56 80 HIS A O 1
ATOM 656 N N . GLU A 1 81 ? 30.013 -5.703 -33.858 1.00 94.75 81 GLU A N 1
ATOM 657 C CA . GLU A 1 81 ? 30.755 -6.766 -34.552 1.00 94.75 81 GLU A CA 1
ATOM 658 C C . GLU A 1 81 ? 31.642 -7.563 -33.588 1.00 94.75 81 GLU A C 1
ATOM 660 O O . GLU A 1 81 ? 31.714 -8.791 -33.667 1.00 94.75 81 GLU A O 1
ATOM 665 N N . ILE A 1 82 ? 32.294 -6.872 -32.646 1.00 93.94 82 ILE A N 1
ATOM 666 C CA . ILE A 1 82 ? 33.128 -7.500 -31.612 1.00 93.94 82 ILE A CA 1
ATOM 667 C C . ILE A 1 82 ? 32.263 -8.412 -30.739 1.00 93.94 82 ILE A C 1
ATOM 669 O O . ILE A 1 82 ? 32.602 -9.577 -30.543 1.00 93.94 82 ILE A O 1
ATOM 673 N N . VAL A 1 83 ? 31.117 -7.910 -30.269 1.00 94.69 83 VAL A N 1
ATOM 674 C CA . VAL A 1 83 ? 30.165 -8.687 -29.462 1.00 94.69 83 VAL A CA 1
ATOM 675 C C . VAL A 1 83 ? 29.621 -9.877 -30.252 1.00 94.69 83 VAL A C 1
ATOM 677 O O . VAL A 1 83 ? 29.541 -10.974 -29.702 1.00 94.69 83 VAL A O 1
ATOM 680 N N . ALA A 1 84 ? 29.309 -9.700 -31.541 1.00 95.94 84 ALA A N 1
ATOM 681 C CA . ALA A 1 84 ? 28.843 -10.791 -32.399 1.00 95.94 84 ALA A CA 1
ATOM 682 C C . ALA A 1 84 ? 29.868 -11.924 -32.495 1.00 95.94 84 ALA A C 1
ATOM 684 O O . ALA A 1 84 ? 29.521 -13.099 -32.372 1.00 95.94 84 ALA A O 1
ATOM 685 N N . LYS A 1 85 ? 31.144 -11.567 -32.675 1.00 96.31 85 LYS A N 1
ATOM 686 C CA . LYS A 1 85 ? 32.244 -12.529 -32.767 1.00 96.31 85 LYS A CA 1
ATOM 687 C C . LYS A 1 85 ? 32.504 -13.234 -31.435 1.00 96.31 85 LYS A C 1
ATOM 689 O O . LYS A 1 85 ? 32.679 -14.448 -31.417 1.00 96.31 85 LYS A O 1
ATOM 694 N N . GLU A 1 86 ? 32.520 -12.483 -30.338 1.00 94.75 86 GLU A N 1
ATOM 695 C CA . GLU A 1 86 ? 32.817 -12.991 -28.994 1.00 94.75 86 GLU A CA 1
ATOM 696 C C . GLU A 1 86 ? 31.717 -13.888 -28.423 1.00 94.75 86 GLU A C 1
ATOM 698 O O . GLU A 1 86 ? 32.018 -14.854 -27.726 1.00 94.75 86 GLU A O 1
ATOM 703 N N . LEU A 1 87 ? 30.450 -13.576 -28.705 1.00 94.62 87 LEU A N 1
ATOM 704 C CA . LEU A 1 87 ? 29.300 -14.363 -28.249 1.00 94.62 87 LEU A CA 1
ATOM 705 C C . LEU A 1 87 ? 28.837 -15.404 -29.276 1.00 94.62 87 LEU A C 1
ATOM 707 O O . LEU A 1 87 ? 27.909 -16.150 -28.988 1.00 94.62 87 LEU A O 1
ATOM 711 N N . GLN A 1 88 ? 29.458 -15.446 -30.462 1.00 95.56 88 GLN A N 1
ATOM 712 C CA . GLN A 1 88 ? 29.067 -16.311 -31.585 1.00 95.56 88 GLN A CA 1
ATOM 713 C C . GLN A 1 88 ? 27.571 -16.200 -31.930 1.00 95.56 88 GLN A C 1
ATOM 715 O O . GLN A 1 88 ? 26.895 -17.190 -32.200 1.00 95.56 88 GLN A O 1
ATOM 720 N N . LEU A 1 89 ? 27.050 -14.971 -31.916 1.00 96.12 89 LEU A N 1
ATOM 721 C CA . LEU A 1 89 ? 25.622 -14.677 -32.004 1.00 96.12 89 LEU A CA 1
ATOM 722 C C . LEU A 1 89 ? 25.349 -13.579 -33.035 1.00 96.12 89 LEU A C 1
ATOM 724 O O . LEU A 1 89 ? 26.160 -12.672 -33.219 1.00 96.12 89 LEU A O 1
ATOM 728 N N . ALA A 1 90 ? 24.176 -13.606 -33.670 1.00 97.00 90 ALA A N 1
ATOM 729 C CA . ALA A 1 90 ? 23.731 -12.505 -34.515 1.00 97.00 90 ALA A CA 1
ATOM 730 C C . ALA A 1 90 ? 23.428 -11.263 -33.659 1.00 97.00 90 ALA A C 1
ATOM 732 O O . ALA A 1 90 ? 22.484 -11.261 -32.865 1.00 97.00 90 ALA A O 1
ATOM 733 N N . VAL A 1 91 ? 24.214 -10.201 -33.833 1.00 97.06 91 VAL A N 1
ATOM 734 C CA . VAL A 1 91 ? 24.039 -8.922 -33.134 1.00 97.06 91 VAL A CA 1
ATOM 735 C C . VAL A 1 91 ? 23.687 -7.842 -34.151 1.00 97.06 91 VAL A C 1
ATOM 737 O O . VAL A 1 91 ? 24.410 -7.638 -35.122 1.00 97.06 91 VAL A O 1
ATOM 740 N N . GLU A 1 92 ? 22.585 -7.135 -33.921 1.00 94.75 92 GLU A N 1
ATOM 741 C CA . GLU A 1 92 ? 22.152 -6.010 -34.753 1.00 94.75 92 GLU A CA 1
ATOM 742 C C . GLU A 1 92 ? 21.987 -4.746 -33.906 1.00 94.75 92 GLU A C 1
ATOM 744 O O . GLU A 1 92 ? 21.524 -4.802 -32.764 1.00 94.75 92 GLU A O 1
ATOM 749 N N . ILE A 1 93 ? 22.318 -3.587 -34.479 1.00 93.12 93 ILE A N 1
ATOM 750 C CA . ILE A 1 93 ? 21.942 -2.300 -33.889 1.00 93.12 93 ILE A CA 1
ATOM 751 C C . ILE A 1 93 ? 20.452 -2.088 -34.159 1.00 93.12 93 ILE A C 1
ATOM 753 O O . ILE A 1 93 ? 19.993 -2.150 -35.300 1.00 93.12 93 ILE A O 1
ATOM 757 N N . GLY A 1 94 ? 19.688 -1.875 -33.095 1.00 90.12 94 GLY A N 1
ATOM 758 C CA . GLY A 1 94 ? 18.251 -1.698 -33.169 1.00 90.12 94 GLY A CA 1
ATOM 759 C C . GLY A 1 94 ? 17.875 -0.333 -33.738 1.00 90.12 94 GLY A C 1
ATOM 760 O O . GLY A 1 94 ? 18.266 0.701 -33.204 1.00 90.12 94 GLY A O 1
ATOM 761 N N . ASP A 1 95 ? 17.049 -0.338 -34.781 1.00 89.06 95 ASP A N 1
ATOM 762 C CA . ASP A 1 95 ? 16.350 0.849 -35.273 1.00 89.06 95 ASP A CA 1
ATOM 763 C C . ASP A 1 95 ? 14.879 0.781 -34.823 1.00 89.06 95 ASP A C 1
ATOM 765 O O . ASP A 1 95 ? 14.117 -0.036 -35.355 1.00 89.06 95 ASP A O 1
ATOM 769 N N . PRO A 1 96 ? 14.460 1.593 -33.833 1.00 86.75 96 PRO A N 1
ATOM 770 C CA . PRO A 1 96 ? 13.086 1.571 -33.341 1.00 86.75 96 PRO A CA 1
ATOM 771 C C . PRO A 1 96 ? 12.061 2.055 -34.376 1.00 86.75 96 PRO A C 1
ATOM 773 O O . PRO A 1 96 ? 10.879 1.764 -34.226 1.00 86.75 96 PRO A O 1
ATOM 776 N N . PHE A 1 97 ? 12.488 2.740 -35.439 1.00 84.62 97 PHE A N 1
ATOM 777 C CA . PHE A 1 97 ? 11.602 3.269 -36.475 1.00 84.62 97 PHE A CA 1
ATOM 778 C C . PHE A 1 97 ? 11.589 2.427 -37.748 1.00 84.62 97 PHE A C 1
ATOM 780 O O . PHE A 1 97 ? 10.966 2.811 -38.743 1.00 84.62 97 PHE A O 1
ATOM 787 N N . ARG A 1 98 ? 12.234 1.256 -37.729 1.00 83.94 98 ARG A N 1
ATOM 788 C CA . ARG A 1 98 ? 12.261 0.347 -38.871 1.00 83.94 98 ARG A CA 1
ATOM 789 C C . ARG A 1 98 ? 10.834 0.019 -39.324 1.00 83.94 98 ARG A C 1
ATOM 791 O O . ARG A 1 98 ? 10.067 -0.614 -38.606 1.00 83.94 98 ARG A O 1
ATOM 798 N N . GLY A 1 99 ? 10.493 0.430 -40.547 1.00 80.81 99 GLY A N 1
ATOM 799 C CA . GLY A 1 99 ? 9.163 0.231 -41.137 1.00 80.81 99 GLY A CA 1
ATOM 800 C C . GLY A 1 99 ? 8.192 1.409 -40.984 1.00 80.81 99 GLY A C 1
ATOM 801 O O . GLY A 1 99 ? 7.052 1.308 -41.436 1.00 80.81 99 GLY A O 1
ATOM 802 N N . ILE A 1 100 ? 8.625 2.534 -40.410 1.00 81.44 100 ILE A N 1
ATOM 803 C CA . ILE A 1 100 ? 7.820 3.752 -40.247 1.00 81.44 100 ILE A CA 1
ATOM 804 C C . ILE A 1 100 ? 8.300 4.815 -41.234 1.00 81.44 100 ILE A C 1
ATOM 806 O O . ILE A 1 100 ? 9.495 5.052 -41.389 1.00 81.44 100 ILE A O 1
ATOM 810 N N . LYS A 1 101 ? 7.361 5.486 -41.910 1.00 79.88 101 LYS A N 1
ATOM 811 C CA . LYS A 1 101 ? 7.681 6.625 -42.781 1.00 79.88 101 LYS A CA 1
ATOM 812 C C . LYS A 1 101 ? 7.990 7.851 -41.923 1.00 79.88 101 LYS A C 1
ATOM 814 O O . LYS A 1 101 ? 7.072 8.503 -41.429 1.00 79.88 101 LYS A O 1
ATOM 819 N N . ILE A 1 102 ? 9.271 8.157 -41.761 1.00 80.12 102 ILE A N 1
ATOM 820 C CA . ILE A 1 102 ? 9.751 9.371 -41.091 1.00 80.12 102 ILE A CA 1
ATOM 821 C C . ILE A 1 102 ? 9.937 10.473 -42.141 1.00 80.12 102 ILE A C 1
ATOM 823 O O . ILE A 1 102 ? 10.295 10.187 -43.283 1.00 80.12 102 ILE A O 1
ATOM 827 N N . LYS A 1 103 ? 9.629 11.726 -41.778 1.00 75.81 103 LYS A N 1
ATOM 828 C CA . LYS A 1 103 ? 9.642 12.863 -42.712 1.00 75.81 103 LYS A CA 1
ATOM 829 C C . LYS A 1 103 ? 11.062 13.334 -43.063 1.00 75.81 103 LYS A C 1
ATOM 831 O O . LYS A 1 103 ? 11.261 13.677 -44.218 1.00 75.81 103 LYS A O 1
ATOM 836 N N . GLU A 1 104 ? 12.013 13.290 -42.124 1.00 56.28 104 GLU A N 1
ATOM 837 C CA . GLU A 1 104 ? 13.445 13.590 -42.324 1.00 56.28 104 GLU A CA 1
ATOM 838 C C . GLU A 1 104 ? 14.322 12.832 -41.297 1.00 56.28 104 GLU A C 1
ATOM 840 O O . GLU A 1 104 ? 13.938 12.743 -40.133 1.00 56.28 104 GLU A O 1
ATOM 845 N N . ASP A 1 105 ? 15.458 12.309 -41.785 1.00 62.41 105 ASP A N 1
ATOM 846 C CA . ASP A 1 105 ? 16.681 11.752 -41.161 1.00 62.41 105 ASP A CA 1
ATOM 847 C C . ASP A 1 105 ? 16.680 10.800 -39.940 1.00 62.41 105 ASP A C 1
ATOM 849 O O . ASP A 1 105 ? 15.737 10.662 -39.164 1.00 62.41 105 ASP A O 1
ATOM 853 N N . VAL A 1 106 ? 17.814 10.083 -39.847 1.00 57.09 106 VAL A N 1
ATOM 854 C CA . VAL A 1 106 ? 18.151 8.968 -38.946 1.00 57.09 106 VAL A CA 1
ATOM 855 C C . VAL A 1 106 ? 17.789 9.273 -37.497 1.00 57.09 106 VAL A C 1
ATOM 857 O O . VAL A 1 106 ? 18.388 10.128 -36.844 1.00 57.09 106 VAL A O 1
ATOM 860 N N . VAL A 1 107 ? 16.833 8.519 -36.962 1.00 64.06 107 VAL A N 1
ATOM 861 C CA . VAL A 1 107 ? 16.432 8.673 -35.570 1.00 64.06 107 VAL A CA 1
ATOM 862 C C . VAL A 1 107 ? 17.388 7.877 -34.668 1.00 64.06 107 VAL A C 1
ATOM 864 O O . VAL A 1 107 ? 17.659 6.709 -34.954 1.00 64.06 107 VAL A O 1
ATOM 867 N N . PRO A 1 108 ? 17.918 8.466 -33.578 1.00 72.31 108 PRO A N 1
ATOM 868 C CA . PRO A 1 108 ? 18.876 7.787 -32.711 1.00 72.31 108 PRO A CA 1
ATOM 869 C C . PRO A 1 108 ? 18.320 6.485 -32.127 1.00 72.31 108 PRO A C 1
ATOM 871 O O . PRO A 1 108 ? 17.211 6.462 -31.585 1.00 72.31 108 PRO A O 1
ATOM 874 N N . SER A 1 109 ? 19.130 5.420 -32.139 1.00 76.00 109 SER A N 1
ATOM 875 C CA . SER A 1 109 ? 18.757 4.123 -31.549 1.00 76.00 109 SER A CA 1
ATOM 876 C C . SER A 1 109 ? 18.393 4.214 -30.056 1.00 76.00 109 SER A C 1
ATOM 878 O O . SER A 1 109 ? 17.589 3.426 -29.565 1.00 76.00 109 SER A O 1
ATOM 880 N N . GLY A 1 110 ? 18.890 5.234 -29.344 1.00 79.75 110 GLY A N 1
ATOM 881 C CA . GLY A 1 110 ? 18.556 5.511 -27.943 1.00 79.75 110 GLY A CA 1
ATOM 882 C C . GLY A 1 110 ? 17.102 5.934 -27.676 1.00 79.75 110 GLY A C 1
ATOM 883 O O . GLY A 1 110 ? 16.704 6.024 -26.520 1.00 79.75 110 GLY A O 1
ATOM 884 N N . LEU A 1 111 ? 16.278 6.178 -28.703 1.00 85.81 111 LEU A N 1
ATOM 885 C CA . LEU A 1 111 ? 14.863 6.544 -28.525 1.00 85.81 111 LEU A CA 1
ATOM 886 C C . LEU A 1 111 ? 13.909 5.344 -28.446 1.00 85.81 111 LEU A C 1
ATOM 888 O O . LEU A 1 111 ? 12.694 5.538 -28.377 1.00 85.81 111 LEU A O 1
ATOM 892 N N . ALA A 1 112 ? 14.426 4.114 -28.410 1.00 89.06 112 ALA A N 1
ATOM 893 C CA . ALA A 1 112 ? 13.611 2.900 -28.378 1.00 89.06 112 ALA A CA 1
ATOM 894 C C . ALA A 1 112 ? 12.616 2.852 -27.206 1.00 89.06 112 ALA A C 1
ATOM 896 O O . ALA A 1 112 ? 11.468 2.456 -27.398 1.00 89.06 112 ALA A O 1
ATOM 897 N N . ILE A 1 113 ? 13.012 3.321 -26.017 1.00 90.00 113 ILE A N 1
ATOM 898 C CA . ILE A 1 113 ? 12.126 3.370 -24.841 1.00 90.00 113 ILE A CA 1
ATOM 899 C C . ILE A 1 113 ? 10.975 4.355 -25.074 1.00 90.00 113 ILE A C 1
ATOM 901 O O . ILE A 1 113 ? 9.811 3.998 -24.903 1.00 90.00 113 ILE A O 1
ATOM 905 N N . CYS A 1 114 ? 11.282 5.582 -25.503 1.00 89.19 114 CYS A N 1
ATOM 906 C CA . CYS A 1 114 ? 10.273 6.602 -25.799 1.00 89.19 114 CYS A CA 1
ATOM 907 C C . CYS A 1 114 ? 9.307 6.133 -26.889 1.00 89.19 114 CYS A C 1
ATOM 909 O O . CYS A 1 114 ? 8.097 6.332 -26.781 1.00 89.19 114 CYS A O 1
ATOM 911 N N . PHE A 1 115 ? 9.840 5.474 -27.917 1.00 88.81 115 PHE A N 1
ATOM 912 C CA . PHE A 1 115 ? 9.047 4.899 -28.989 1.00 88.81 115 PHE A CA 1
ATOM 913 C C . PHE A 1 115 ? 8.115 3.789 -28.474 1.00 88.81 115 PHE A C 1
ATOM 915 O O . PHE A 1 115 ? 6.913 3.832 -28.730 1.00 88.81 115 PHE A O 1
ATOM 922 N N . GLY A 1 116 ? 8.624 2.857 -27.662 1.00 88.44 116 GLY A N 1
ATOM 923 C CA . GLY A 1 116 ? 7.813 1.817 -27.021 1.00 88.44 116 GLY A CA 1
ATOM 924 C C . GLY A 1 116 ? 6.710 2.381 -26.117 1.00 88.44 116 GLY A C 1
ATOM 925 O O . GLY A 1 116 ? 5.585 1.882 -26.121 1.00 88.44 116 GLY A O 1
ATOM 926 N N . LEU A 1 117 ? 6.989 3.470 -25.393 1.00 89.31 117 LEU A N 1
ATOM 927 C CA . LEU A 1 117 ? 5.982 4.179 -24.597 1.00 89.31 117 LEU A CA 1
ATOM 928 C C . LEU A 1 117 ? 4.899 4.822 -25.471 1.00 89.31 117 LEU A C 1
ATOM 930 O O . LEU A 1 117 ? 3.722 4.751 -25.122 1.00 89.31 117 LEU A O 1
ATOM 934 N N . ALA A 1 118 ? 5.270 5.416 -26.608 1.00 88.94 118 ALA A N 1
ATOM 935 C CA . ALA A 1 118 ? 4.314 5.995 -27.550 1.00 88.94 118 ALA A CA 1
ATOM 936 C C . ALA A 1 118 ? 3.425 4.923 -28.207 1.00 88.94 118 ALA A C 1
ATOM 938 O O . ALA A 1 118 ? 2.224 5.144 -28.380 1.00 88.94 118 ALA A O 1
ATOM 939 N N . LEU A 1 119 ? 3.979 3.739 -28.503 1.00 87.75 119 LEU A N 1
ATOM 940 C CA . LEU A 1 119 ? 3.221 2.608 -29.052 1.00 87.75 119 LEU A CA 1
ATOM 941 C C . LEU A 1 119 ? 2.095 2.135 -28.132 1.00 87.75 119 LEU A C 1
ATOM 943 O O . LEU A 1 119 ? 1.069 1.674 -28.626 1.00 87.75 119 LEU A O 1
ATOM 947 N N . ARG A 1 120 ? 2.225 2.314 -26.813 1.00 85.69 120 ARG A N 1
ATOM 948 C CA . ARG A 1 120 ? 1.174 1.956 -25.851 1.00 85.69 120 ARG A CA 1
ATOM 949 C C . ARG A 1 120 ? -0.169 2.643 -26.132 1.00 85.69 120 ARG A C 1
ATOM 951 O O . ARG A 1 120 ? -1.208 2.106 -25.772 1.00 85.69 120 ARG A O 1
ATOM 958 N N . GLY A 1 121 ? -0.162 3.826 -26.751 1.00 80.44 121 GLY A N 1
ATOM 959 C CA . GLY A 1 121 ? -1.386 4.541 -27.132 1.00 80.44 121 GLY A CA 1
ATOM 960 C C . GLY A 1 121 ? -1.993 4.100 -28.469 1.00 80.44 121 GLY A C 1
ATOM 961 O O . GLY A 1 121 ? -3.087 4.546 -28.804 1.00 80.44 121 GLY A O 1
ATOM 962 N N . ILE A 1 122 ? -1.284 3.274 -29.242 1.00 86.19 122 ILE A N 1
ATOM 963 C CA . ILE A 1 122 ? -1.638 2.905 -30.621 1.00 86.19 122 ILE A CA 1
ATOM 964 C C . ILE A 1 122 ? -1.956 1.411 -30.725 1.00 86.19 122 ILE A C 1
ATOM 966 O O . ILE A 1 122 ? -2.859 1.023 -31.461 1.00 86.19 122 ILE A O 1
ATOM 970 N N . THR A 1 123 ? -1.213 0.574 -30.003 1.00 84.12 123 THR A N 1
ATOM 971 C CA . THR A 1 123 ? -1.321 -0.886 -30.050 1.00 84.12 123 THR A CA 1
ATOM 972 C C . THR A 1 123 ? -1.611 -1.448 -28.669 1.00 84.12 123 THR A C 1
ATOM 974 O O . THR A 1 123 ? -1.017 -0.989 -27.693 1.00 84.12 123 THR A O 1
ATOM 977 N N . ASP A 1 124 ? -2.436 -2.492 -28.600 1.00 81.75 124 ASP A N 1
ATOM 978 C CA . ASP A 1 124 ? -2.633 -3.254 -27.369 1.00 81.75 124 ASP A CA 1
ATOM 979 C C . ASP A 1 124 ? -1.360 -4.056 -27.053 1.00 81.75 124 ASP A C 1
ATOM 981 O O . ASP A 1 124 ? -0.978 -4.938 -27.832 1.00 81.75 124 ASP A O 1
ATOM 985 N N . PRO A 1 125 ? -0.655 -3.760 -25.947 1.00 80.75 125 PRO A N 1
ATOM 986 C CA . PRO A 1 125 ? 0.542 -4.504 -25.601 1.00 80.75 125 PRO A CA 1
ATOM 987 C C . PRO A 1 125 ? 0.163 -5.909 -25.117 1.00 80.75 125 PRO A C 1
ATOM 989 O O . PRO A 1 125 ? -0.848 -6.099 -24.441 1.00 80.75 125 PRO A O 1
ATOM 992 N N . TYR A 1 126 ? 1.019 -6.896 -25.399 1.00 78.56 126 TYR A N 1
ATOM 993 C CA . TYR A 1 126 ? 0.837 -8.268 -24.904 1.00 78.56 126 TYR A CA 1
ATOM 994 C C . TYR A 1 126 ? 0.786 -8.328 -23.365 1.00 78.56 126 TYR A C 1
ATOM 996 O O . TYR A 1 126 ? 0.062 -9.137 -22.790 1.00 78.56 126 TYR A O 1
ATOM 1004 N N . ILE A 1 127 ? 1.514 -7.423 -22.701 1.00 80.31 127 ILE A N 1
ATOM 1005 C CA . ILE A 1 127 ? 1.398 -7.151 -21.267 1.00 80.31 127 ILE A CA 1
ATOM 1006 C C . ILE A 1 127 ? 1.152 -5.655 -21.071 1.00 80.31 127 ILE A C 1
ATOM 1008 O O . ILE A 1 127 ? 2.016 -4.839 -21.396 1.00 80.31 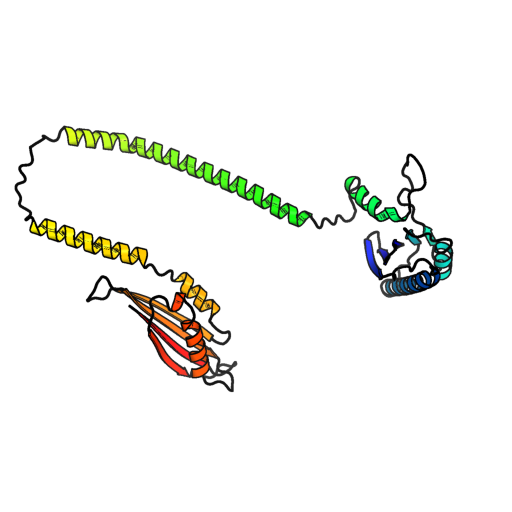127 ILE A O 1
ATOM 1012 N N . ASP A 1 128 ? 0.022 -5.288 -20.468 1.00 82.31 128 ASP A N 1
ATOM 1013 C CA . ASP A 1 128 ? -0.238 -3.905 -20.058 1.00 82.31 128 ASP A CA 1
ATOM 1014 C C . ASP A 1 128 ? 0.053 -3.708 -18.562 1.00 82.31 128 ASP A C 1
ATOM 1016 O O . ASP A 1 128 ? -0.730 -4.096 -17.694 1.00 82.31 128 ASP A O 1
ATOM 1020 N N . LEU A 1 129 ? 1.185 -3.075 -18.246 1.00 77.56 129 LEU A N 1
ATOM 1021 C CA . LEU A 1 129 ? 1.551 -2.691 -16.879 1.00 77.56 129 LEU A CA 1
ATOM 1022 C C . LEU A 1 129 ? 1.232 -1.213 -16.653 1.00 77.56 129 LEU A C 1
ATOM 1024 O O . LEU A 1 129 ? 1.958 -0.312 -17.082 1.00 77.56 1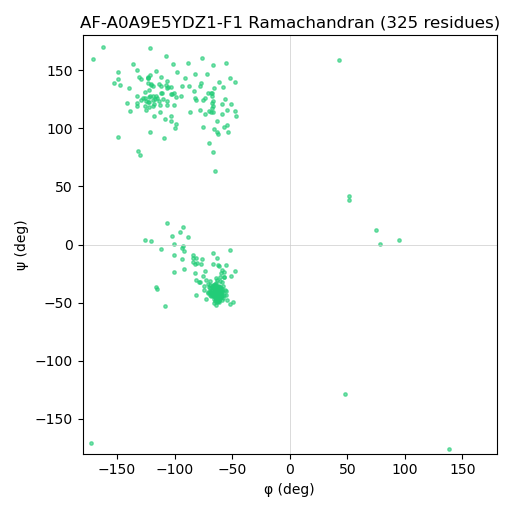29 LEU A O 1
ATOM 1028 N N . ASN A 1 130 ? 0.107 -0.929 -15.997 1.00 81.00 130 ASN A N 1
ATOM 1029 C CA . ASN A 1 130 ? -0.272 0.427 -15.600 1.00 81.00 130 ASN A CA 1
ATOM 1030 C C . ASN A 1 130 ? -0.164 0.603 -14.082 1.00 81.00 130 ASN A C 1
ATOM 1032 O O . ASN A 1 130 ? -1.132 0.383 -13.355 1.00 81.00 130 ASN A O 1
ATOM 1036 N N . LEU A 1 131 ? 1.002 1.062 -13.622 1.00 80.12 131 LEU A N 1
ATOM 1037 C CA . LEU A 1 131 ? 1.264 1.348 -12.205 1.00 80.12 131 LEU A CA 1
ATOM 1038 C C . LEU A 1 131 ? 0.362 2.459 -11.635 1.00 80.12 131 LEU A C 1
ATOM 1040 O O . LEU A 1 131 ? 0.208 2.578 -10.425 1.00 80.12 131 LEU A O 1
ATOM 1044 N N . TYR A 1 132 ? -0.261 3.269 -12.496 1.00 74.50 132 TYR A N 1
ATOM 1045 C CA . TYR A 1 132 ? -1.116 4.386 -12.095 1.00 74.50 132 TYR A CA 1
ATOM 1046 C C . TYR A 1 132 ? -2.607 4.018 -12.000 1.00 74.50 132 TYR A C 1
ATOM 1048 O O . TYR A 1 132 ? -3.409 4.764 -11.430 1.00 74.50 132 TYR A O 1
ATOM 1056 N N . LYS A 1 133 ? -3.003 2.850 -12.524 1.00 70.06 133 LYS A N 1
ATOM 1057 C CA . LYS A 1 133 ? -4.407 2.413 -12.574 1.00 70.06 133 LYS A CA 1
ATOM 1058 C C . LYS A 1 133 ? -5.018 2.280 -11.179 1.00 70.06 133 LYS A C 1
ATOM 1060 O O . LYS A 1 133 ? -6.171 2.659 -10.984 1.00 70.06 133 LYS A O 1
ATOM 1065 N N . GLU A 1 134 ? -4.246 1.826 -10.194 1.00 64.31 134 GLU A N 1
ATOM 1066 C CA . GLU A 1 134 ? -4.729 1.688 -8.815 1.00 64.31 134 GLU A CA 1
ATOM 1067 C C . GLU A 1 134 ? -5.002 3.039 -8.142 1.00 64.31 134 GLU A C 1
ATOM 1069 O O . GLU A 1 134 ? -6.034 3.207 -7.489 1.00 64.31 134 GLU A O 1
ATOM 1074 N N . GLN A 1 135 ? -4.150 4.044 -8.365 1.00 63.00 135 GLN A N 1
ATOM 1075 C CA . GLN A 1 135 ? -4.343 5.379 -7.785 1.00 63.00 135 GLN A CA 1
ATOM 1076 C C . GLN A 1 135 ? -5.577 6.085 -8.369 1.00 63.00 135 GLN A C 1
ATOM 1078 O O . GLN A 1 135 ? -6.327 6.748 -7.643 1.00 63.00 135 GLN A O 1
ATOM 1083 N N . PHE A 1 136 ? -5.848 5.886 -9.662 1.00 62.62 136 PHE A N 1
ATOM 1084 C CA . PHE A 1 136 ? -7.026 6.455 -10.319 1.00 62.62 136 PHE A CA 1
ATOM 1085 C C . PHE A 1 136 ? -8.336 5.799 -9.868 1.00 62.62 136 PHE A C 1
ATOM 1087 O O . PHE A 1 136 ? -9.359 6.476 -9.739 1.00 62.62 136 PHE A O 1
ATOM 1094 N N . LEU A 1 137 ? -8.316 4.495 -9.573 1.00 63.38 137 LEU A N 1
ATOM 1095 C CA . LEU A 1 137 ? -9.482 3.788 -9.041 1.00 63.38 137 LEU A CA 1
ATOM 1096 C C . LEU A 1 137 ? -9.893 4.326 -7.666 1.00 63.38 137 LEU A C 1
ATOM 1098 O O . LEU A 1 137 ? -11.087 4.476 -7.412 1.00 63.38 137 LEU A O 1
ATOM 1102 N N . VAL A 1 138 ? -8.936 4.697 -6.809 1.00 66.06 138 VAL A N 1
ATOM 1103 C CA . VAL A 1 138 ? -9.230 5.313 -5.503 1.00 66.06 138 VAL A CA 1
ATOM 1104 C C . VAL A 1 138 ? -9.917 6.672 -5.668 1.00 66.06 138 VAL A C 1
ATOM 1106 O O . VAL A 1 138 ? -10.905 6.947 -4.982 1.00 66.06 138 VAL A O 1
ATOM 1109 N N . HIS A 1 139 ? -9.451 7.506 -6.601 1.00 64.94 139 HIS A N 1
ATOM 1110 C CA . HIS A 1 139 ? -10.077 8.804 -6.881 1.00 64.94 139 HIS A CA 1
ATOM 1111 C C . HIS A 1 139 ? -11.485 8.653 -7.463 1.00 64.94 139 HIS A C 1
ATOM 1113 O O . HIS A 1 139 ? -12.435 9.263 -6.970 1.00 64.94 139 HIS A O 1
ATOM 1119 N N . LYS A 1 140 ? -11.648 7.768 -8.451 1.00 68.69 140 LYS A N 1
ATOM 1120 C CA . LYS A 1 140 ? -12.943 7.512 -9.090 1.00 68.69 140 LYS A CA 1
ATOM 1121 C C . LYS A 1 140 ? -13.958 6.920 -8.105 1.00 68.69 140 LYS A C 1
ATOM 1123 O O . LYS A 1 140 ? -15.136 7.267 -8.143 1.00 68.69 140 LYS A O 1
ATOM 1128 N N . ARG A 1 141 ? -13.507 6.081 -7.164 1.00 69.75 141 ARG A N 1
ATOM 1129 C CA . ARG A 1 141 ? -14.356 5.507 -6.107 1.00 69.75 141 ARG A CA 1
ATOM 1130 C C . ARG A 1 141 ? -14.859 6.567 -5.126 1.00 69.75 141 ARG A C 1
ATOM 1132 O O . ARG A 1 141 ? -16.015 6.491 -4.724 1.00 69.75 141 ARG A O 1
ATOM 1139 N N . LYS A 1 142 ? -14.040 7.571 -4.785 1.00 73.06 142 LYS A N 1
ATOM 1140 C CA . LYS A 1 142 ? -14.466 8.705 -3.942 1.00 73.06 142 LYS A CA 1
ATOM 1141 C C . LYS A 1 142 ? -15.547 9.547 -4.616 1.00 73.06 142 LYS A C 1
ATOM 1143 O O . LYS A 1 142 ? -16.523 9.902 -3.965 1.00 73.06 142 LYS A O 1
ATOM 1148 N N . GLU A 1 143 ? -15.406 9.825 -5.909 1.00 78.38 143 GLU A N 1
ATOM 1149 C CA . GLU A 1 143 ? -16.396 10.610 -6.655 1.00 78.38 143 GLU A CA 1
ATOM 1150 C C . GLU A 1 143 ? -17.742 9.875 -6.771 1.00 78.38 143 GLU A C 1
ATOM 1152 O O . GLU A 1 143 ? -18.801 10.462 -6.541 1.00 78.38 143 GLU A O 1
ATOM 1157 N N . ILE A 1 144 ? -17.705 8.570 -7.064 1.00 80.31 144 ILE A N 1
ATOM 1158 C CA . ILE A 1 144 ? -18.907 7.727 -7.112 1.00 80.31 144 ILE A CA 1
ATOM 1159 C C . ILE A 1 144 ? -19.557 7.646 -5.724 1.00 80.31 144 ILE A C 1
ATOM 1161 O O . ILE A 1 144 ? -20.770 7.801 -5.614 1.00 80.31 144 ILE A O 1
ATOM 1165 N N . PHE A 1 145 ? -18.767 7.473 -4.661 1.00 83.12 145 PHE A N 1
ATOM 1166 C CA . PHE A 1 145 ? -19.273 7.425 -3.288 1.00 83.12 145 PHE A CA 1
ATOM 1167 C C . PHE A 1 145 ? -19.976 8.727 -2.877 1.00 83.12 145 PHE A C 1
ATOM 1169 O O . PHE A 1 145 ? -21.079 8.682 -2.340 1.00 83.12 145 PHE A O 1
ATOM 1176 N N . LEU A 1 146 ? -19.387 9.886 -3.190 1.00 85.75 146 LEU A N 1
ATOM 1177 C CA . LEU A 1 146 ? -20.002 11.194 -2.940 1.00 85.75 146 LEU A CA 1
ATOM 1178 C C . LEU A 1 146 ? -21.330 11.357 -3.689 1.00 85.75 146 LEU A C 1
ATOM 1180 O O . LEU A 1 146 ? -22.317 11.776 -3.090 1.00 85.75 146 LEU A O 1
ATOM 1184 N N . LYS A 1 147 ? -21.383 10.985 -4.974 1.00 87.44 147 LYS A N 1
ATOM 1185 C CA . LYS A 1 147 ? -22.621 11.039 -5.772 1.00 87.44 147 LYS A CA 1
ATOM 1186 C C . LYS A 1 147 ? -23.723 10.153 -5.186 1.00 87.44 147 LYS A C 1
ATOM 1188 O O . LYS A 1 147 ? -24.869 10.589 -5.109 1.00 87.44 147 LYS A O 1
ATOM 1193 N N . VAL A 1 148 ? -23.376 8.947 -4.731 1.00 90.56 148 VAL A N 1
ATOM 1194 C CA . VAL A 1 148 ? -24.326 8.028 -4.084 1.00 90.56 148 VAL A CA 1
ATOM 1195 C C . VAL A 1 148 ? -24.840 8.619 -2.771 1.00 90.56 148 VAL A C 1
ATOM 1197 O O . VAL A 1 148 ? -26.054 8.718 -2.603 1.00 90.56 148 VAL A O 1
ATOM 1200 N N . LEU A 1 149 ? -23.946 9.106 -1.904 1.00 91.19 149 LEU A N 1
ATOM 1201 C CA . LEU A 1 149 ? -24.302 9.702 -0.613 1.00 91.19 149 LEU A CA 1
ATOM 1202 C C . LEU A 1 149 ? -25.236 10.914 -0.772 1.00 91.19 149 LEU A C 1
ATOM 1204 O O . LEU A 1 149 ? -26.231 11.032 -0.060 1.00 91.19 149 LEU A O 1
ATOM 1208 N N . PHE A 1 150 ? -24.956 11.797 -1.737 1.00 91.62 150 PHE A N 1
ATOM 1209 C CA . PHE A 1 150 ? -25.831 12.933 -2.037 1.00 91.62 150 PHE A CA 1
ATOM 1210 C C . PHE A 1 150 ? -27.197 12.495 -2.575 1.00 91.62 150 PHE A C 1
ATOM 1212 O O . PHE A 1 150 ? -28.210 13.089 -2.204 1.00 91.62 150 PHE A O 1
ATOM 1219 N N . SER A 1 151 ? -27.246 11.458 -3.418 1.00 89.75 151 SER A N 1
ATOM 1220 C CA . SER A 1 151 ? -28.518 10.932 -3.926 1.00 89.75 151 SER A CA 1
ATOM 1221 C C . SER A 1 151 ? -29.370 10.327 -2.806 1.00 89.75 151 SER A C 1
ATOM 1223 O O . SER A 1 151 ? -30.561 10.615 -2.717 1.00 89.75 151 SER A O 1
ATOM 1225 N N . GLU A 1 152 ? -28.751 9.576 -1.895 1.00 88.81 152 GLU A N 1
ATOM 1226 C CA . GLU A 1 152 ? -29.431 8.937 -0.770 1.00 88.81 152 GLU A CA 1
ATOM 1227 C C . GLU A 1 152 ? -29.941 9.981 0.229 1.00 88.81 152 GLU A C 1
ATOM 1229 O O . GLU A 1 152 ? -31.105 9.947 0.635 1.00 88.81 152 GLU A O 1
ATOM 1234 N N . ALA A 1 153 ? -29.116 10.986 0.540 1.00 93.44 153 ALA A N 1
ATOM 1235 C CA . ALA A 1 153 ? -29.520 12.113 1.373 1.00 93.44 153 ALA A CA 1
ATOM 1236 C C . ALA A 1 153 ? -30.694 12.892 0.756 1.00 93.44 153 ALA A C 1
ATOM 1238 O O . ALA A 1 153 ? -31.629 13.267 1.464 1.00 93.44 153 ALA A O 1
ATOM 1239 N N . SER A 1 154 ? -30.686 13.106 -0.564 1.00 93.31 154 SER A N 1
ATOM 1240 C CA . SER A 1 154 ? -31.779 13.789 -1.265 1.00 93.31 154 SER A CA 1
ATOM 1241 C C . SER A 1 154 ? -33.097 13.012 -1.168 1.00 93.31 154 SER A C 1
ATOM 1243 O O . SER A 1 154 ? -34.135 13.597 -0.848 1.00 93.31 154 SER A O 1
ATOM 1245 N N . VAL A 1 155 ? -33.051 11.689 -1.353 1.00 95.56 155 VAL A N 1
ATOM 1246 C CA . VAL A 1 155 ? -34.222 10.811 -1.209 1.00 95.56 155 VAL A CA 1
ATOM 1247 C C . VAL A 1 155 ? -34.754 10.835 0.225 1.00 95.56 155 VAL A C 1
ATOM 1249 O O . VAL A 1 155 ? -35.961 10.980 0.423 1.00 95.56 155 VAL A O 1
ATOM 1252 N N . ALA A 1 156 ? -33.876 10.759 1.228 1.00 95.06 156 ALA A N 1
ATOM 1253 C CA . ALA A 1 156 ? -34.270 10.812 2.635 1.00 95.06 156 ALA A CA 1
ATOM 1254 C C . ALA A 1 156 ? -34.961 12.139 2.996 1.00 95.06 156 ALA A C 1
ATOM 1256 O O . ALA A 1 156 ? -36.007 12.140 3.649 1.00 95.06 156 ALA A O 1
ATOM 1257 N N . VAL A 1 157 ? -34.429 13.273 2.526 1.00 96.31 157 VAL A N 1
ATOM 1258 C CA . VAL A 1 157 ? -35.040 14.597 2.734 1.00 96.31 157 VAL A CA 1
ATOM 1259 C C . VAL A 1 157 ? -36.418 14.677 2.077 1.00 96.31 157 VAL A C 1
ATOM 1261 O O . VAL A 1 157 ? -37.366 15.165 2.694 1.00 96.31 157 VAL A O 1
ATOM 1264 N N . LEU A 1 158 ? -36.562 14.160 0.856 1.00 96.50 158 LEU A N 1
ATOM 1265 C CA . LEU A 1 158 ? -37.842 14.139 0.149 1.00 96.50 158 LEU A CA 1
ATOM 1266 C C . LEU A 1 158 ? -38.889 13.296 0.896 1.00 96.50 158 LEU A C 1
ATOM 1268 O O . LEU A 1 158 ? -40.030 13.729 1.067 1.00 96.50 158 LEU A O 1
ATOM 1272 N N . LEU A 1 159 ? -38.484 12.140 1.425 1.00 96.81 159 LEU A N 1
ATOM 1273 C CA . LEU A 1 159 ? -39.317 11.286 2.275 1.00 96.81 159 LEU A CA 1
ATOM 1274 C C . LEU A 1 159 ? -39.777 12.007 3.548 1.00 96.81 159 LEU A C 1
ATOM 1276 O O . LEU A 1 159 ? -40.963 11.972 3.880 1.00 96.81 159 LEU A O 1
ATOM 1280 N N . LEU A 1 160 ? -38.876 12.722 4.227 1.00 96.50 160 LEU A N 1
ATOM 1281 C CA . LEU A 1 160 ? -39.218 13.511 5.415 1.00 96.50 160 LEU A CA 1
ATOM 1282 C C . LEU A 1 160 ? -40.222 14.630 5.101 1.00 96.50 160 LEU A C 1
ATOM 1284 O O . LEU A 1 160 ? -41.132 14.877 5.894 1.00 96.50 160 LEU A O 1
ATOM 1288 N N . ILE A 1 161 ? -40.106 15.279 3.938 1.00 96.44 161 ILE A N 1
ATOM 1289 C CA . ILE A 1 161 ? -41.064 16.300 3.487 1.00 96.44 161 ILE A CA 1
ATOM 1290 C C . ILE A 1 161 ? -42.448 15.680 3.256 1.00 96.44 161 ILE A C 1
ATOM 1292 O O . ILE A 1 161 ? -43.451 16.238 3.712 1.00 96.44 161 ILE A O 1
ATOM 1296 N N . ILE A 1 162 ? -42.515 14.516 2.603 1.00 96.56 162 ILE A N 1
ATOM 1297 C CA . ILE A 1 162 ? -43.775 13.796 2.359 1.00 96.56 162 ILE A CA 1
ATOM 1298 C C . ILE A 1 162 ? -44.430 13.392 3.684 1.00 96.56 162 ILE A C 1
ATOM 1300 O O . ILE A 1 162 ? -45.616 13.657 3.885 1.00 96.56 162 ILE A O 1
ATOM 1304 N N . ILE A 1 163 ? -43.663 12.822 4.617 1.00 96.69 163 ILE A N 1
ATOM 1305 C CA . ILE A 1 163 ? -44.159 12.449 5.950 1.00 96.69 163 ILE A CA 1
ATOM 1306 C C . ILE A 1 163 ? -44.694 13.683 6.682 1.00 96.69 163 ILE A C 1
ATOM 1308 O O . ILE A 1 163 ? -45.801 13.649 7.216 1.00 96.69 163 ILE A O 1
ATOM 1312 N N . LYS A 1 164 ? -43.965 14.806 6.656 1.00 94.75 164 LYS A N 1
ATOM 1313 C CA . LYS A 1 164 ? -44.410 16.058 7.281 1.00 94.75 164 LYS A CA 1
ATOM 1314 C C . LYS A 1 164 ? -45.738 16.545 6.691 1.00 94.75 164 LYS A C 1
ATOM 1316 O O . LYS A 1 164 ? -46.619 16.958 7.441 1.00 94.75 164 LYS A O 1
ATOM 1321 N N . LEU A 1 165 ? -45.901 16.488 5.367 1.00 95.38 165 LEU A N 1
ATOM 1322 C CA . LEU A 1 165 ? -47.144 16.870 4.687 1.00 95.38 165 LEU A CA 1
ATOM 1323 C C . LEU A 1 165 ? -48.319 15.965 5.077 1.00 95.38 165 LEU A C 1
ATOM 1325 O O . LEU A 1 165 ? -49.417 16.467 5.328 1.00 95.38 165 LEU A O 1
ATOM 1329 N N . LEU A 1 166 ? -48.092 14.653 5.171 1.00 94.06 166 LEU A N 1
ATOM 1330 C CA . LEU A 1 166 ? -49.104 13.694 5.620 1.00 94.06 166 LEU A CA 1
ATOM 1331 C C . LEU A 1 166 ? -49.506 13.941 7.079 1.00 94.06 166 LEU A C 1
ATOM 1333 O O . LEU A 1 166 ? -50.698 14.027 7.373 1.00 94.06 166 LEU A O 1
ATOM 1337 N N . CYS A 1 167 ? -48.537 14.152 7.973 1.00 93.62 167 CYS A N 1
ATOM 1338 C CA . CYS A 1 167 ? -48.798 14.482 9.374 1.00 93.62 167 CYS A CA 1
ATOM 1339 C C . CYS A 1 167 ? -49.570 15.800 9.517 1.00 93.62 167 CYS A C 1
ATOM 1341 O O . CYS A 1 167 ? -50.537 15.857 10.272 1.00 93.62 167 CYS A O 1
ATOM 1343 N N . MET A 1 168 ? -49.208 16.845 8.765 1.00 91.25 168 MET A N 1
ATOM 1344 C CA . MET A 1 168 ? -49.936 18.120 8.798 1.00 91.25 168 MET A CA 1
ATOM 1345 C C . MET A 1 168 ? -51.386 17.964 8.328 1.00 91.25 168 MET A C 1
ATOM 1347 O O . MET A 1 168 ? -52.283 18.524 8.952 1.00 91.25 168 MET A O 1
ATOM 1351 N N . ARG A 1 169 ? -51.643 17.165 7.282 1.00 90.44 169 ARG A N 1
ATOM 1352 C CA . ARG A 1 169 ? -53.015 16.868 6.838 1.00 90.44 169 ARG A CA 1
ATOM 1353 C C . ARG A 1 169 ? -53.817 16.094 7.883 1.00 90.44 169 ARG A C 1
ATOM 1355 O O . ARG A 1 169 ? -54.985 16.408 8.079 1.00 90.44 169 ARG A O 1
ATOM 1362 N N . GLY A 1 170 ? -53.197 15.127 8.559 1.00 89.38 170 GLY A N 1
ATOM 1363 C CA . GLY A 1 170 ? -53.843 14.363 9.628 1.00 89.38 170 GLY A CA 1
ATOM 1364 C C . GLY A 1 170 ? -54.116 15.194 10.884 1.00 89.38 170 GLY A C 1
ATOM 1365 O O . GLY A 1 170 ? -55.165 15.045 11.498 1.00 89.38 170 GLY A O 1
ATOM 1366 N N . MET A 1 171 ? -53.208 16.103 11.249 1.00 88.38 171 MET A N 1
ATOM 1367 C CA . MET A 1 171 ? -53.341 16.935 12.450 1.00 88.38 171 MET A CA 1
ATOM 1368 C C . MET A 1 171 ? -54.225 18.169 12.246 1.00 88.38 171 MET A C 1
ATOM 1370 O O . MET A 1 171 ? -54.801 18.639 13.221 1.00 88.38 171 MET A O 1
ATOM 1374 N N . ALA A 1 172 ? -54.379 18.671 11.016 1.00 89.44 172 ALA A N 1
ATOM 1375 C CA . ALA A 1 172 ? -55.229 19.822 10.703 1.00 89.44 172 ALA A CA 1
ATOM 1376 C C . ALA A 1 172 ? -56.659 19.738 11.293 1.00 89.44 172 ALA A C 1
ATOM 1378 O O . ALA A 1 172 ? -57.073 20.694 11.959 1.00 89.44 172 ALA A O 1
ATOM 1379 N N . PRO A 1 173 ? -57.422 18.633 11.131 1.00 88.75 173 PRO A N 1
ATOM 1380 C CA . PRO A 1 173 ? -58.748 18.519 11.737 1.00 88.75 173 PRO A CA 1
ATOM 1381 C C . PRO A 1 173 ? -58.694 18.501 13.268 1.00 88.75 173 PRO A C 1
ATOM 1383 O O . PRO A 1 173 ? -59.494 19.193 13.889 1.00 88.75 173 PRO A O 1
ATOM 1386 N N . LEU A 1 174 ? -57.712 17.828 13.883 1.00 86.38 174 LEU A N 1
ATOM 1387 C CA . LEU A 1 174 ? -57.550 17.828 15.344 1.00 86.38 174 LEU A CA 1
ATOM 1388 C C . LEU A 1 174 ? -57.200 19.216 15.886 1.00 86.38 174 LEU A C 1
ATOM 1390 O O . LEU A 1 174 ? -57.714 19.621 16.923 1.00 86.38 174 LEU A O 1
ATOM 1394 N N . THR A 1 175 ? -56.346 19.972 15.191 1.00 87.00 175 THR A N 1
ATOM 1395 C CA . THR A 1 175 ? -56.036 21.352 15.582 1.00 87.00 175 THR A CA 1
ATOM 1396 C C . THR A 1 175 ? -57.245 22.263 15.422 1.00 87.00 175 THR A C 1
ATOM 1398 O O . THR A 1 175 ? -57.460 23.137 16.259 1.00 87.00 175 THR A O 1
ATOM 1401 N N . ASN A 1 176 ? -58.069 22.038 14.396 1.00 88.56 176 ASN A N 1
ATOM 1402 C CA . ASN A 1 176 ? -59.301 22.792 14.194 1.00 88.56 176 ASN A CA 1
ATOM 1403 C C . ASN A 1 176 ? -60.345 22.451 15.262 1.00 88.56 176 ASN A C 1
ATOM 1405 O O . ASN A 1 176 ? -60.957 23.364 15.804 1.00 88.56 176 ASN A O 1
ATOM 1409 N N . GLU A 1 177 ? -60.503 21.178 15.629 1.00 86.69 177 GLU A N 1
ATOM 1410 C CA . GLU A 1 177 ? -61.368 20.747 16.733 1.00 86.69 177 GLU A CA 1
ATOM 1411 C C . GLU A 1 177 ? -60.877 21.266 18.085 1.00 86.69 177 GLU A C 1
ATOM 1413 O O . GLU A 1 177 ? -61.681 21.742 18.885 1.00 86.69 177 GLU A O 1
ATOM 1418 N N . LEU A 1 178 ? -59.565 21.242 18.338 1.00 87.00 178 LEU A N 1
ATOM 1419 C CA . LEU A 1 178 ? -58.974 21.787 19.557 1.00 87.00 178 LEU A CA 1
ATOM 1420 C C . LEU A 1 178 ? -59.201 23.299 19.650 1.00 87.00 178 LEU A C 1
ATOM 1422 O O . LEU A 1 178 ? -59.636 23.784 20.692 1.00 87.00 178 LEU A O 1
ATOM 1426 N N . ASN A 1 179 ? -58.958 24.037 18.564 1.00 88.94 179 ASN A N 1
ATOM 1427 C CA . ASN A 1 179 ? -59.195 25.478 18.508 1.00 88.94 179 ASN A CA 1
ATOM 1428 C C . ASN A 1 179 ? -60.683 25.812 18.633 1.00 88.94 179 ASN A C 1
ATOM 1430 O O . ASN A 1 179 ? -61.034 26.739 19.361 1.00 88.94 179 ASN A O 1
ATOM 1434 N N . ARG A 1 180 ? -61.563 25.025 18.000 1.00 87.88 180 ARG A N 1
ATOM 1435 C CA . ARG A 1 180 ? -63.015 25.172 18.140 1.00 87.88 180 ARG A CA 1
ATOM 1436 C C . ARG A 1 180 ? -63.438 24.943 19.587 1.00 87.88 180 ARG A C 1
ATOM 1438 O O . ARG A 1 180 ? -64.066 25.817 20.172 1.00 87.88 180 ARG A O 1
ATOM 1445 N N . THR A 1 181 ? -62.978 23.857 20.205 1.00 85.31 181 THR A N 1
ATOM 1446 C CA . THR A 1 181 ? -63.237 23.537 21.617 1.00 85.31 181 THR A CA 1
ATOM 1447 C C . THR A 1 181 ? -62.691 24.617 22.555 1.00 85.31 181 THR A C 1
ATOM 1449 O O . THR A 1 181 ? -63.349 24.986 23.523 1.00 85.31 181 THR A O 1
ATOM 1452 N N . LEU A 1 182 ? -61.503 25.164 22.284 1.00 80.56 182 LEU A N 1
ATOM 1453 C CA . LEU A 1 182 ? -60.935 26.278 23.050 1.00 80.56 182 LEU A CA 1
ATOM 1454 C C . LEU A 1 182 ? -61.747 27.569 22.886 1.00 80.56 182 LEU A C 1
ATOM 1456 O O . LEU A 1 182 ? -61.870 28.319 23.851 1.00 80.56 182 LEU A O 1
ATOM 1460 N N . SER A 1 183 ? -62.310 27.817 21.701 1.00 80.00 183 SER A N 1
ATOM 1461 C CA . SER A 1 183 ? -63.142 28.994 21.423 1.00 80.00 183 SER A CA 1
ATOM 1462 C C . SER A 1 183 ? -64.572 28.881 21.969 1.00 80.00 183 SER A C 1
ATOM 1464 O O . SER A 1 183 ? -65.141 29.885 22.386 1.00 80.00 183 SER A O 1
ATOM 1466 N N . GLU A 1 184 ? -65.126 27.665 22.018 1.00 81.12 184 GLU A N 1
ATOM 1467 C CA . GLU A 1 184 ? -66.455 27.352 22.563 1.00 81.12 184 GLU A CA 1
ATOM 1468 C C . GLU A 1 184 ? -66.443 27.211 24.090 1.00 81.12 184 GLU A C 1
ATOM 1470 O O . GLU A 1 184 ? -67.495 27.288 24.728 1.00 81.12 184 GLU A O 1
ATOM 1475 N N . ARG A 1 185 ? -65.265 27.041 24.714 1.00 67.69 185 ARG A N 1
ATOM 1476 C CA . ARG A 1 185 ? -65.155 27.128 26.171 1.00 67.69 185 ARG A CA 1
ATOM 1477 C C . ARG A 1 185 ? -65.632 28.516 26.599 1.00 67.69 185 ARG A C 1
ATOM 1479 O O . ARG A 1 185 ? -65.026 29.512 26.195 1.00 67.69 185 ARG A O 1
ATOM 1486 N N . PRO A 1 186 ? -66.673 28.617 27.448 1.00 52.41 186 PRO A N 1
ATOM 1487 C CA . PRO A 1 186 ? -67.051 29.902 27.998 1.00 52.41 186 PRO A CA 1
ATOM 1488 C C . PRO A 1 186 ? -65.815 30.457 28.697 1.00 52.41 186 PRO A C 1
ATOM 1490 O O . PRO A 1 186 ? -65.234 29.780 29.551 1.00 52.41 186 PRO A O 1
ATOM 1493 N N . LYS A 1 187 ? -65.405 31.677 28.327 1.00 55.44 187 LYS A N 1
ATOM 1494 C CA . LYS A 1 187 ? -64.425 32.476 29.070 1.00 55.44 187 LYS A CA 1
ATOM 1495 C C . LYS A 1 187 ? -65.025 32.819 30.438 1.00 55.44 187 LYS A C 1
ATOM 1497 O O . LYS A 1 187 ? -65.298 33.973 30.742 1.00 55.44 187 LYS A O 1
ATOM 1502 N N . LYS A 1 188 ? -65.290 31.810 31.270 1.00 49.06 188 LYS A N 1
ATOM 1503 C CA . LYS A 1 188 ? -65.464 31.994 32.700 1.00 49.06 188 LYS A CA 1
ATOM 1504 C C . LYS A 1 188 ? -64.116 32.510 33.158 1.00 49.06 188 LYS A C 1
ATOM 1506 O O . LYS A 1 188 ? -63.145 31.757 33.153 1.00 49.06 188 LYS A O 1
ATOM 1511 N N . GLY A 1 189 ? -64.052 33.805 33.465 1.00 45.66 189 GLY A N 1
ATOM 1512 C CA . GLY A 1 189 ? -62.941 34.365 34.213 1.00 45.66 189 GLY A CA 1
ATOM 1513 C C . GLY A 1 189 ? -62.708 33.438 35.393 1.00 45.66 189 GLY A C 1
ATOM 1514 O O . GLY A 1 189 ? -63.584 33.276 36.244 1.00 45.66 189 GLY A O 1
ATOM 1515 N N . VAL A 1 190 ? -61.582 32.731 35.365 1.00 47.03 190 VAL A N 1
ATOM 1516 C CA . VAL A 1 190 ? -61.175 31.861 36.453 1.00 47.03 190 VAL A CA 1
ATOM 1517 C C . VAL A 1 190 ? -60.804 32.809 37.585 1.00 47.03 190 VAL A C 1
ATOM 1519 O O . VAL A 1 190 ? -59.665 33.239 37.718 1.00 47.03 190 VAL A O 1
ATOM 1522 N N . SER A 1 191 ? -61.805 33.175 38.385 1.00 47.03 191 SER A N 1
ATOM 1523 C CA . SER A 1 191 ? -61.606 33.351 39.814 1.00 47.03 191 SER A CA 1
ATOM 1524 C C . SER A 1 191 ? -60.988 32.037 40.276 1.00 47.03 191 SER A C 1
ATOM 1526 O O . SER A 1 191 ? -61.664 31.013 40.389 1.00 47.03 191 SER A O 1
ATOM 1528 N N . VAL A 1 192 ? -59.660 32.040 40.384 1.00 49.62 192 VAL A N 1
ATOM 1529 C CA . VAL A 1 192 ? -58.894 30.949 40.965 1.00 49.62 192 VAL A CA 1
ATOM 1530 C C . VAL A 1 192 ? -59.369 30.865 42.408 1.00 49.62 192 VAL A C 1
ATOM 1532 O O . VAL A 1 192 ? -58.904 31.607 43.268 1.00 49.62 192 VAL A O 1
ATOM 1535 N N . LYS A 1 193 ? -60.336 29.984 42.674 1.00 45.69 193 LYS A N 1
ATOM 1536 C CA . LYS A 1 193 ? -60.448 29.382 43.996 1.00 45.69 193 LYS A CA 1
ATOM 1537 C C . LYS A 1 193 ? -59.169 28.575 44.179 1.00 45.69 193 LYS A C 1
ATOM 1539 O O . LYS A 1 193 ? -58.974 27.511 43.598 1.00 45.69 193 LYS A O 1
ATOM 1544 N N . SER A 1 194 ? -58.246 29.226 44.863 1.00 52.91 194 SER A N 1
ATOM 1545 C CA . SER A 1 194 ? -56.927 28.785 45.266 1.00 52.91 194 SER A CA 1
ATOM 1546 C C . SER A 1 194 ? -57.046 27.660 46.289 1.00 52.91 194 SER A C 1
ATOM 1548 O O . SER A 1 194 ? -56.896 27.903 47.479 1.00 52.91 194 SER A O 1
ATOM 1550 N N . ASP A 1 195 ? -57.313 26.439 45.831 1.00 53.53 195 ASP A N 1
ATOM 1551 C CA . ASP A 1 195 ? -57.244 25.253 46.700 1.00 53.53 195 ASP A CA 1
ATOM 1552 C C . ASP A 1 195 ? -55.871 24.568 46.665 1.00 53.53 195 ASP A C 1
ATOM 1554 O O . ASP A 1 195 ? -55.640 23.609 47.394 1.00 53.53 195 ASP A O 1
ATOM 1558 N N . LYS A 1 196 ? -54.920 25.077 45.872 1.00 55.69 196 LYS A N 1
ATOM 1559 C CA . LYS A 1 196 ? -53.508 24.701 46.006 1.00 55.69 196 LYS A CA 1
ATOM 1560 C C . LYS A 1 196 ? -52.732 25.870 46.580 1.00 55.69 196 LYS A C 1
ATOM 1562 O O . LYS A 1 196 ? -52.544 26.887 45.911 1.00 55.69 196 LYS A O 1
ATOM 1567 N N . SER A 1 197 ? -52.339 25.716 47.843 1.00 65.00 197 SER A N 1
ATOM 1568 C CA . SER A 1 197 ? -51.479 26.646 48.572 1.00 65.00 197 SER A CA 1
ATOM 1569 C C . SER A 1 197 ? -50.262 27.009 47.716 1.00 65.00 197 SER A C 1
ATOM 1571 O O . SER A 1 197 ? -49.676 26.154 47.049 1.00 65.00 197 SER A O 1
ATOM 1573 N N . ILE A 1 198 ? -49.856 28.277 47.751 1.00 70.19 198 ILE A N 1
ATOM 1574 C CA . ILE A 1 198 ? -48.628 28.779 47.112 1.00 70.19 198 ILE A CA 1
ATOM 1575 C C . ILE A 1 198 ? -47.407 27.921 47.510 1.00 70.19 198 ILE A C 1
ATOM 1577 O O . ILE A 1 198 ? -46.474 27.760 46.721 1.00 70.19 198 ILE A O 1
ATOM 1581 N N . GLU A 1 199 ? -47.442 27.286 48.684 1.00 73.88 199 GLU A N 1
ATOM 1582 C CA . GLU A 1 199 ? -46.419 26.347 49.146 1.00 73.88 199 GLU A CA 1
ATOM 1583 C C . GLU A 1 199 ? -46.355 25.050 48.325 1.00 73.88 199 GLU A C 1
ATOM 1585 O O . GLU A 1 199 ? -45.263 24.531 48.095 1.00 73.88 199 GLU A O 1
ATOM 1590 N N . GLU A 1 200 ? -47.482 24.526 47.831 1.00 75.38 200 GLU A N 1
ATOM 1591 C CA . GLU A 1 200 ? -47.490 23.328 46.979 1.00 75.38 200 GLU A CA 1
ATOM 1592 C C . GLU A 1 200 ? -46.871 23.615 45.609 1.00 75.38 200 GLU A C 1
ATOM 1594 O O . GLU A 1 200 ? -46.092 22.813 45.095 1.00 75.38 200 GLU A O 1
ATOM 1599 N N . LEU A 1 201 ? -47.156 24.789 45.040 1.00 77.06 201 LEU A N 1
ATOM 1600 C CA . LEU A 1 201 ? -46.518 25.252 43.805 1.00 77.06 201 LEU A CA 1
ATOM 1601 C C . LEU A 1 201 ? -45.010 25.462 43.998 1.00 77.06 201 LEU A C 1
ATOM 1603 O O . LEU A 1 201 ? -44.223 25.075 43.133 1.00 77.06 201 LEU A O 1
ATOM 1607 N N . GLY A 1 202 ? -44.599 26.005 45.148 1.00 80.88 202 GLY A N 1
ATOM 1608 C CA . GLY A 1 202 ? -43.188 26.120 45.525 1.00 80.88 202 GLY A CA 1
ATOM 1609 C C . GLY A 1 202 ? -42.495 24.760 45.647 1.00 80.88 202 GLY A C 1
ATOM 1610 O O . GLY A 1 202 ? -41.391 24.580 45.132 1.00 80.88 202 GLY A O 1
ATOM 1611 N N . ARG A 1 203 ? -43.162 23.769 46.252 1.00 82.69 203 ARG A N 1
ATOM 1612 C CA . ARG A 1 203 ? -42.659 22.390 46.353 1.00 82.69 203 ARG A CA 1
ATOM 1613 C C . ARG A 1 203 ? -42.481 21.734 44.988 1.00 82.69 203 ARG A C 1
ATOM 1615 O O . ARG A 1 203 ? -41.412 21.190 44.727 1.00 82.69 203 ARG A O 1
ATOM 1622 N N . ILE A 1 204 ? -43.479 21.837 44.111 1.00 81.25 204 ILE A N 1
ATOM 1623 C CA . ILE A 1 204 ? -43.412 21.267 42.757 1.00 81.25 204 ILE A CA 1
ATOM 1624 C C . ILE A 1 204 ? -42.291 21.928 41.946 1.00 81.25 204 ILE A C 1
ATOM 1626 O O . ILE A 1 204 ? -41.555 21.237 41.245 1.00 81.25 204 ILE A O 1
ATOM 1630 N N . LYS A 1 205 ? -42.114 23.251 42.063 1.00 86.06 205 LYS A N 1
ATOM 1631 C CA . LYS A 1 205 ? -41.016 23.960 41.394 1.00 86.06 205 LYS A CA 1
ATOM 1632 C C . LYS A 1 205 ? -39.653 23.463 41.876 1.00 86.06 205 LYS A C 1
ATOM 1634 O O . LYS A 1 205 ? -38.823 23.104 41.050 1.00 86.06 205 LYS A O 1
ATOM 1639 N N . ASN A 1 206 ? -39.451 23.380 43.190 1.00 84.62 206 ASN A N 1
ATOM 1640 C CA . ASN A 1 206 ? -38.193 22.892 43.755 1.00 84.62 206 ASN A CA 1
ATOM 1641 C C . ASN A 1 206 ? -37.918 21.434 43.355 1.00 84.62 206 ASN A C 1
ATOM 1643 O O . ASN A 1 206 ? -36.772 21.076 43.084 1.00 84.62 206 ASN A O 1
ATOM 1647 N N . GLU A 1 207 ? -38.953 20.594 43.265 1.00 85.75 207 GLU A N 1
ATOM 1648 C CA . GLU A 1 207 ? -38.818 19.215 42.789 1.00 85.75 207 GLU A CA 1
ATOM 1649 C C . GLU A 1 207 ? -38.399 19.165 41.311 1.00 85.75 207 GLU A C 1
ATOM 1651 O O . GLU A 1 207 ? -37.490 18.416 40.948 1.00 85.75 207 GLU A O 1
ATOM 1656 N N . MET A 1 208 ? -39.022 19.984 40.458 1.00 84.31 208 MET A N 1
ATOM 1657 C CA . MET A 1 208 ? -38.695 20.065 39.032 1.00 84.31 208 MET A CA 1
ATOM 1658 C C . MET A 1 208 ? -37.294 20.628 38.788 1.00 84.31 208 MET A C 1
ATOM 1660 O O . MET A 1 208 ? -36.561 20.077 37.969 1.00 84.31 208 MET A O 1
ATOM 1664 N N . ASP A 1 209 ? -36.889 21.661 39.528 1.00 86.44 209 ASP A N 1
ATOM 1665 C CA . ASP A 1 209 ? -35.532 22.210 39.468 1.00 86.44 209 ASP A CA 1
ATOM 1666 C C . ASP A 1 209 ? -34.500 21.167 39.932 1.00 86.44 209 ASP A C 1
ATOM 1668 O O . ASP A 1 209 ? -33.476 20.976 39.276 1.00 86.44 209 ASP A O 1
ATOM 1672 N N . SER A 1 210 ? -34.801 20.393 40.982 1.00 79.44 210 SER A N 1
ATOM 1673 C CA . SER A 1 210 ? -33.935 19.288 41.427 1.00 79.44 210 SER A CA 1
ATOM 1674 C C . SER A 1 210 ? -33.807 18.191 40.364 1.00 79.44 210 SER A C 1
ATOM 1676 O O . SER A 1 210 ? -32.707 17.7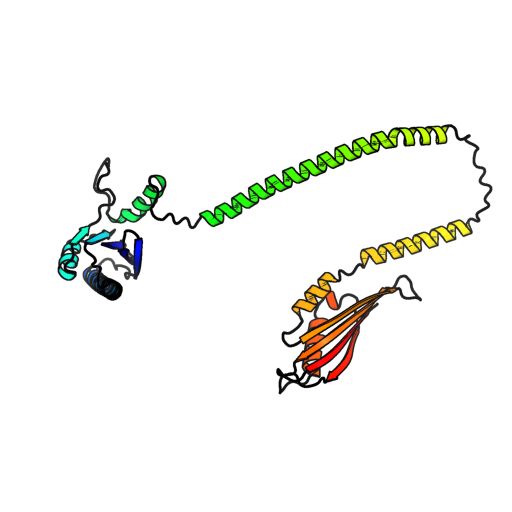02 40.101 1.00 79.44 210 SER A O 1
ATOM 1678 N N . LYS A 1 211 ? -34.917 17.822 39.707 1.00 82.31 211 LYS A N 1
ATOM 1679 C CA . LYS A 1 211 ? -34.913 16.847 38.603 1.00 82.31 211 LYS A CA 1
ATOM 1680 C C . LYS A 1 211 ? -34.138 17.358 37.395 1.00 82.31 211 LYS A C 1
ATOM 1682 O O . LYS A 1 211 ? -33.421 16.582 36.768 1.00 82.31 211 LYS A O 1
ATOM 1687 N N . LYS A 1 212 ? -34.258 18.648 37.080 1.00 83.19 212 LYS A N 1
ATOM 1688 C CA . LYS A 1 212 ? -33.525 19.282 35.986 1.00 83.19 212 LYS A CA 1
ATOM 1689 C C . LYS A 1 212 ? -32.021 19.233 36.239 1.00 83.19 212 LYS A C 1
ATOM 1691 O O . LYS A 1 212 ? -31.296 18.746 35.380 1.00 83.19 212 LYS A O 1
ATOM 1696 N N . VAL A 1 213 ? -31.570 19.639 37.428 1.00 81.31 213 VAL A N 1
ATOM 1697 C CA . VAL A 1 213 ? -30.150 19.565 37.818 1.00 81.31 213 VAL A CA 1
ATOM 1698 C C . VAL A 1 213 ? -29.641 18.123 37.765 1.00 81.31 213 VAL A C 1
ATOM 1700 O O . VAL A 1 213 ? -28.545 17.865 37.273 1.00 81.31 213 VAL A O 1
ATOM 1703 N N . LEU A 1 214 ? -30.451 17.158 38.209 1.00 76.62 214 LEU A N 1
ATOM 1704 C CA . LEU A 1 214 ? -30.122 15.736 38.116 1.00 76.62 214 LEU A CA 1
ATOM 1705 C C . LEU A 1 214 ? -29.962 15.282 36.656 1.00 76.62 214 LEU A C 1
ATOM 1707 O O . LEU A 1 214 ? -28.967 14.641 36.324 1.00 76.62 214 LEU A O 1
ATOM 1711 N N . MET A 1 215 ? -30.900 15.631 35.771 1.00 77.19 215 MET A N 1
ATOM 1712 C CA . MET A 1 215 ? -30.816 15.297 34.345 1.00 77.19 215 MET A CA 1
ATOM 1713 C C . MET A 1 215 ? -29.614 15.959 33.668 1.00 77.19 215 MET A C 1
ATOM 1715 O O . MET A 1 215 ? -28.898 15.291 32.925 1.00 77.19 215 MET A O 1
ATOM 1719 N N . GLU A 1 216 ? -29.357 17.235 33.948 1.00 79.94 216 GLU A N 1
ATOM 1720 C CA . GLU A 1 216 ? -28.194 17.957 33.429 1.00 79.94 216 GLU A CA 1
ATOM 1721 C C . GLU A 1 216 ? -26.887 17.307 33.895 1.00 79.94 216 GLU A C 1
ATOM 1723 O O . GLU A 1 216 ? -25.978 17.126 33.084 1.00 79.94 216 GLU A O 1
ATOM 1728 N N . ASN A 1 217 ? -26.812 16.852 35.148 1.00 69.31 217 ASN A N 1
ATOM 1729 C CA . ASN A 1 217 ? -25.654 16.127 35.667 1.00 69.31 217 ASN A CA 1
ATOM 1730 C C . ASN A 1 217 ? -25.476 14.744 35.027 1.00 69.31 217 ASN A C 1
ATOM 1732 O O . ASN A 1 217 ? -24.341 14.370 34.738 1.00 69.31 217 ASN A O 1
ATOM 1736 N N . ILE A 1 218 ? -26.554 13.996 34.767 1.00 70.31 218 ILE A N 1
ATOM 1737 C CA . ILE A 1 218 ? -26.475 12.695 34.076 1.00 70.31 218 ILE A CA 1
ATOM 1738 C C . ILE A 1 218 ? -26.019 12.882 32.628 1.00 70.31 218 ILE A C 1
ATOM 1740 O O . ILE A 1 218 ? -25.162 12.144 32.151 1.00 70.31 218 ILE A O 1
ATOM 1744 N N . VAL A 1 219 ? -26.577 13.865 31.920 1.00 73.25 219 VAL A N 1
ATOM 1745 C CA . VAL A 1 219 ? -26.248 14.113 30.510 1.00 73.25 219 VAL A CA 1
ATOM 1746 C C . VAL A 1 219 ? -24.825 14.651 30.370 1.00 73.25 219 VAL A C 1
ATOM 1748 O O . VAL A 1 219 ? -24.079 14.168 29.521 1.00 73.25 219 VAL A O 1
ATOM 1751 N N . SER A 1 220 ? -24.423 15.595 31.224 1.00 66.19 220 SER A N 1
ATOM 1752 C CA . SER A 1 220 ? -23.103 16.238 31.148 1.00 66.19 220 SER A CA 1
ATOM 1753 C C . SER A 1 220 ? -21.970 15.342 31.653 1.00 66.19 220 SER A C 1
ATOM 1755 O O . SER A 1 220 ? -20.839 15.476 31.194 1.00 66.19 220 SER A O 1
ATOM 1757 N N . ASN A 1 221 ? -22.260 14.407 32.568 1.00 63.47 221 ASN A N 1
ATOM 1758 C CA . ASN A 1 221 ? -21.267 13.488 33.130 1.00 63.47 221 ASN A CA 1
ATOM 1759 C C . ASN A 1 221 ? -21.395 12.049 32.620 1.00 63.47 221 ASN A C 1
ATOM 1761 O O . ASN A 1 221 ? -20.838 11.150 33.256 1.00 63.47 221 ASN A O 1
ATOM 1765 N N . LYS A 1 222 ? -22.081 11.814 31.490 1.00 65.56 222 LYS A N 1
ATOM 1766 C CA . LYS A 1 222 ? -22.027 10.520 30.797 1.00 65.56 222 LYS A CA 1
ATOM 1767 C C . LYS A 1 222 ? -20.569 10.215 30.473 1.00 65.56 222 LYS A C 1
ATOM 1769 O O . LYS A 1 222 ? -19.984 10.776 29.546 1.00 65.56 222 LYS A O 1
ATOM 1774 N N . THR A 1 223 ? -19.953 9.353 31.274 1.00 65.00 223 THR A N 1
ATOM 1775 C CA . THR A 1 223 ? -18.601 8.899 30.992 1.00 65.00 223 THR A CA 1
ATOM 1776 C C . THR A 1 223 ? -18.694 7.850 29.894 1.00 65.00 223 THR A C 1
ATOM 1778 O O . THR A 1 223 ? -19.332 6.813 30.055 1.00 65.00 223 THR A O 1
ATOM 1781 N N . ASN A 1 224 ? -18.108 8.148 28.734 1.00 76.19 224 ASN A N 1
ATOM 1782 C CA . ASN A 1 224 ? -18.072 7.2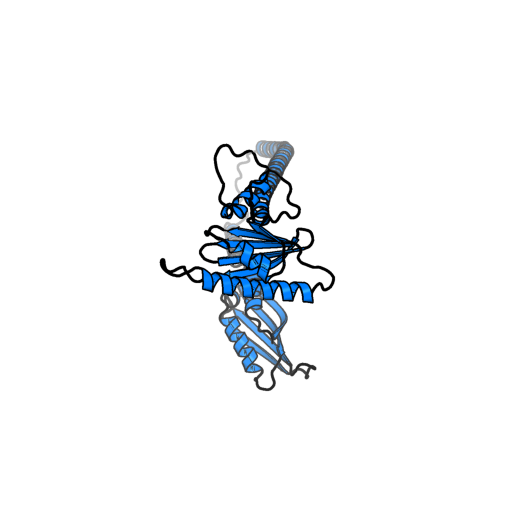08 27.622 1.00 76.19 224 ASN A CA 1
ATOM 1783 C C . ASN A 1 224 ? -17.211 6.013 28.028 1.00 76.19 224 ASN A C 1
ATOM 1785 O O . ASN A 1 224 ? -15.984 6.069 27.983 1.00 76.19 224 ASN A O 1
ATOM 1789 N N . PHE A 1 225 ? -17.867 4.929 28.433 1.00 83.69 225 PHE A N 1
ATOM 1790 C CA . PHE A 1 225 ? -17.200 3.700 28.846 1.00 83.69 225 PHE A CA 1
ATOM 1791 C C . PHE A 1 225 ? -16.276 3.147 27.741 1.00 83.69 225 PHE A C 1
ATOM 1793 O O . PHE A 1 225 ? -15.228 2.578 28.029 1.00 83.69 225 PHE A O 1
ATOM 1800 N N . THR A 1 226 ? -16.599 3.426 26.474 1.00 87.25 226 THR A N 1
ATOM 1801 C CA . THR A 1 226 ? -15.785 3.085 25.301 1.00 87.25 226 THR A CA 1
ATOM 1802 C C . THR A 1 226 ? -14.354 3.616 25.368 1.00 87.25 226 THR A C 1
ATOM 1804 O O . THR A 1 226 ? -13.437 2.864 25.059 1.00 87.25 226 THR A O 1
ATOM 1807 N N . SER A 1 227 ? -14.126 4.864 25.798 1.00 87.50 227 SER A N 1
ATOM 1808 C CA . SER A 1 227 ? -12.759 5.407 25.813 1.00 87.50 227 SER A CA 1
ATOM 1809 C C . SER A 1 227 ? -11.910 4.785 26.926 1.00 87.50 227 SER A C 1
ATOM 1811 O O . SER A 1 227 ? -10.726 4.520 26.742 1.00 87.50 227 SER A O 1
ATOM 1813 N N . ARG A 1 228 ? -12.544 4.402 28.044 1.00 90.25 228 ARG A N 1
ATOM 1814 C CA . ARG A 1 228 ? -11.902 3.613 29.108 1.00 90.25 228 ARG A CA 1
ATOM 1815 C C . ARG A 1 228 ? -11.511 2.215 28.633 1.00 90.25 228 ARG A C 1
ATOM 1817 O O . ARG A 1 228 ? -10.448 1.735 29.008 1.00 90.25 228 ARG A O 1
ATOM 1824 N N . LEU A 1 229 ? -12.361 1.564 27.836 1.00 92.12 229 LEU A N 1
ATOM 1825 C CA . LEU A 1 229 ? -12.048 0.263 27.235 1.00 92.12 229 LEU A CA 1
ATOM 1826 C C . LEU A 1 229 ? -10.891 0.362 26.240 1.00 92.12 229 LEU A C 1
ATOM 1828 O O . LEU A 1 229 ? -10.048 -0.529 26.204 1.00 92.12 229 LEU A O 1
ATOM 1832 N N . GLU A 1 230 ? -10.839 1.439 25.456 1.00 93.31 230 GLU A N 1
ATOM 1833 C CA . GLU A 1 230 ? -9.749 1.683 24.512 1.00 93.31 230 GLU A CA 1
ATOM 1834 C C . GLU A 1 230 ? -8.410 1.865 25.240 1.00 93.31 230 GLU A C 1
ATOM 1836 O O . GLU A 1 230 ? -7.421 1.222 24.886 1.00 93.31 230 GLU A O 1
ATOM 1841 N N . ASP A 1 231 ? -8.387 2.682 26.295 1.00 92.56 231 ASP A N 1
ATOM 1842 C CA . ASP A 1 231 ? -7.209 2.840 27.150 1.00 92.56 231 ASP A CA 1
ATOM 1843 C C . ASP A 1 231 ? -6.820 1.511 27.807 1.00 92.56 231 ASP A C 1
ATOM 1845 O O . ASP A 1 231 ? -5.651 1.126 27.790 1.00 92.56 231 ASP A O 1
ATOM 1849 N N . LEU A 1 232 ? -7.792 0.765 28.335 1.00 94.31 232 LEU A N 1
ATOM 1850 C CA . LEU A 1 232 ? -7.534 -0.532 28.949 1.00 94.31 232 LEU A CA 1
ATOM 1851 C C . LEU A 1 232 ? -6.880 -1.494 27.951 1.00 94.31 232 LEU A C 1
ATOM 1853 O O . LEU A 1 232 ? -5.848 -2.076 28.267 1.00 94.31 232 LEU A O 1
ATOM 1857 N N . ALA A 1 233 ? -7.411 -1.598 26.731 1.00 93.31 233 ALA A N 1
ATOM 1858 C CA . ALA A 1 233 ? -6.848 -2.443 25.682 1.00 93.31 233 ALA A CA 1
ATOM 1859 C C . ALA A 1 233 ? -5.412 -2.040 25.299 1.00 93.31 233 ALA A C 1
ATOM 1861 O O . ALA A 1 233 ? -4.584 -2.911 25.054 1.00 93.31 233 ALA A O 1
ATOM 1862 N N . LYS A 1 234 ? -5.091 -0.738 25.291 1.00 95.00 234 LYS A N 1
ATOM 1863 C CA . LYS A 1 234 ? -3.735 -0.235 25.000 1.00 95.00 234 LYS A CA 1
ATOM 1864 C C . LYS A 1 234 ? -2.718 -0.559 26.096 1.00 95.00 234 LYS A C 1
ATOM 1866 O O . LYS A 1 234 ? -1.531 -0.680 25.803 1.00 95.00 234 LYS A O 1
ATOM 1871 N N . PHE A 1 235 ? -3.152 -0.633 27.355 1.00 94.81 235 PHE A N 1
ATOM 1872 C CA . PHE A 1 235 ? -2.252 -0.791 28.503 1.00 94.81 235 PHE A CA 1
ATOM 1873 C C . PHE A 1 235 ? -2.158 -2.217 29.049 1.00 94.81 235 PHE A C 1
ATOM 1875 O O . PHE A 1 235 ? -1.286 -2.463 29.889 1.00 94.81 235 PHE A O 1
ATOM 1882 N N . VAL A 1 236 ? -3.008 -3.144 28.595 1.00 95.56 236 VAL A N 1
ATOM 1883 C CA . VAL A 1 236 ? -2.917 -4.568 28.947 1.00 95.56 236 VAL A CA 1
ATOM 1884 C C . VAL A 1 236 ? -1.650 -5.167 28.319 1.00 95.56 236 VAL A C 1
ATOM 1886 O O . VAL A 1 236 ? -1.514 -5.145 27.098 1.00 95.56 236 VAL A O 1
ATOM 1889 N N . PRO A 1 237 ? -0.693 -5.662 29.123 1.00 93.75 237 PRO A N 1
ATOM 1890 C CA . PRO A 1 237 ? 0.494 -6.336 28.609 1.00 93.75 237 PRO A CA 1
ATOM 1891 C C . PRO A 1 237 ? 0.176 -7.764 28.142 1.00 93.75 237 PRO A C 1
ATOM 1893 O O . PRO A 1 237 ? -0.786 -8.373 28.606 1.00 93.75 237 PRO A O 1
ATOM 1896 N N . ASP A 1 238 ? 1.044 -8.327 27.300 1.00 93.56 238 ASP A N 1
ATOM 1897 C CA . ASP A 1 238 ? 0.863 -9.655 26.685 1.00 93.56 238 ASP A CA 1
ATOM 1898 C C . ASP A 1 238 ? 0.730 -10.809 27.695 1.00 93.56 238 ASP A C 1
ATOM 1900 O O . ASP A 1 238 ? 0.192 -11.868 27.377 1.00 93.56 238 ASP A O 1
ATOM 1904 N N . ASN A 1 239 ? 1.215 -10.615 28.923 1.00 93.06 239 ASN A N 1
ATOM 1905 C CA . ASN A 1 239 ? 1.171 -11.602 29.996 1.00 93.06 239 ASN A CA 1
ATOM 1906 C C . ASN A 1 239 ? -0.027 -11.431 30.949 1.00 93.06 239 ASN A C 1
ATOM 1908 O O . ASN A 1 239 ? -0.039 -12.056 32.010 1.00 93.06 239 ASN A O 1
ATOM 1912 N N . ILE A 1 240 ? -1.009 -10.586 30.619 1.00 94.88 240 ILE A N 1
ATOM 1913 C CA . ILE A 1 240 ? -2.231 -10.380 31.407 1.00 94.88 240 ILE A CA 1
ATOM 1914 C C . ILE A 1 240 ? -3.469 -10.668 30.554 1.00 94.88 240 ILE A C 1
ATOM 1916 O O . ILE A 1 240 ? -3.622 -10.145 29.454 1.00 94.88 240 ILE A O 1
ATOM 1920 N N . TRP A 1 241 ? -4.408 -11.431 31.114 1.00 94.56 241 TRP A N 1
ATOM 1921 C CA . TRP A 1 241 ? -5.721 -11.686 30.524 1.00 94.56 241 TRP A CA 1
ATOM 1922 C C . TRP A 1 241 ? -6.822 -11.182 31.441 1.00 94.56 241 TRP A C 1
ATOM 1924 O O . TRP A 1 241 ? -6.876 -11.544 32.613 1.00 94.56 241 TRP A O 1
ATOM 1934 N N . LEU A 1 242 ? -7.725 -10.367 30.906 1.00 96.62 242 LEU A N 1
ATOM 1935 C CA . LEU A 1 242 ? -8.877 -9.860 31.645 1.00 96.62 242 LEU A CA 1
ATOM 1936 C C . LEU A 1 242 ? -10.047 -10.837 31.531 1.00 96.62 242 LEU A C 1
ATOM 1938 O O . LEU A 1 242 ? -10.331 -11.340 30.446 1.00 96.62 242 LEU A O 1
ATOM 1942 N N . THR A 1 243 ? -10.729 -11.097 32.642 1.00 95.69 243 THR A N 1
ATOM 1943 C CA . THR A 1 243 ? -11.828 -12.076 32.708 1.00 95.69 243 THR A CA 1
ATOM 1944 C C . THR A 1 243 ? -13.153 -11.431 33.040 1.00 95.69 243 THR A C 1
ATOM 1946 O O . THR A 1 243 ? -14.191 -11.849 32.538 1.00 95.69 243 THR A O 1
ATOM 1949 N N . GLU A 1 244 ? -13.125 -10.419 33.899 1.00 96.38 244 GLU A N 1
ATOM 1950 C CA . GLU A 1 244 ? -14.317 -9.717 34.338 1.00 96.38 244 GLU A CA 1
ATOM 1951 C C . GLU A 1 244 ? -14.003 -8.234 34.415 1.00 96.38 244 GLU A C 1
ATOM 1953 O O . GLU A 1 244 ? -12.971 -7.815 34.945 1.00 96.38 244 GLU A O 1
ATOM 1958 N N . LEU A 1 245 ? -14.922 -7.439 33.889 1.00 95.44 245 LEU A N 1
ATOM 1959 C CA . LEU A 1 245 ? -14.895 -6.006 34.048 1.00 95.44 245 LEU A CA 1
ATOM 1960 C C . LEU A 1 245 ? -16.292 -5.552 34.447 1.00 95.44 245 LEU A C 1
ATOM 1962 O O . LEU A 1 245 ? -17.257 -5.786 33.722 1.00 95.44 245 LEU A O 1
ATOM 1966 N N . SER A 1 246 ? -16.382 -4.888 35.596 1.00 94.06 246 SER A N 1
ATOM 1967 C CA . SER A 1 246 ? -17.624 -4.319 36.110 1.00 94.06 246 SER A CA 1
ATOM 1968 C C . SER A 1 246 ? -17.465 -2.821 36.320 1.00 94.06 246 SER A C 1
ATOM 1970 O O . SER A 1 246 ? -16.537 -2.379 36.998 1.00 94.06 246 SER A O 1
ATOM 1972 N N . PHE A 1 247 ? -18.372 -2.040 35.737 1.00 92.31 247 PHE A N 1
ATOM 1973 C CA . PHE A 1 247 ? -18.447 -0.597 35.920 1.00 92.31 247 PHE A CA 1
ATOM 1974 C C . PHE A 1 247 ? -19.823 -0.223 36.464 1.00 92.31 247 PHE A C 1
ATOM 1976 O O . PHE A 1 247 ? -20.846 -0.516 35.847 1.00 92.31 247 PHE A O 1
ATOM 1983 N N . GLU A 1 248 ? -19.837 0.441 37.614 1.00 90.06 248 GLU A N 1
ATOM 1984 C CA . GLU A 1 248 ? -21.048 0.864 38.307 1.00 90.06 248 GLU A CA 1
ATOM 1985 C C . GLU A 1 248 ? -20.998 2.371 38.579 1.00 90.06 248 GLU A C 1
ATOM 1987 O O . GLU A 1 248 ? -20.023 2.895 39.128 1.00 90.06 248 GLU A O 1
ATOM 1992 N N . GLU A 1 249 ? -22.087 3.061 38.237 1.00 87.75 249 GLU A N 1
ATOM 1993 C CA . GLU A 1 249 ? -22.351 4.438 38.649 1.00 87.75 249 GLU A CA 1
ATOM 1994 C C . GLU A 1 249 ? -23.547 4.434 39.608 1.00 87.75 249 GLU A C 1
ATOM 1996 O O . GLU A 1 249 ? -24.669 4.092 39.235 1.00 87.75 249 GLU A O 1
ATOM 2001 N N . LEU A 1 250 ? -23.303 4.789 40.869 1.00 84.38 250 LEU A N 1
ATOM 2002 C CA . LEU A 1 250 ? -24.306 4.806 41.928 1.00 84.38 250 LEU A CA 1
ATOM 2003 C C . LEU A 1 250 ? -24.514 6.234 42.426 1.00 84.38 250 LEU A C 1
ATOM 2005 O O . LEU A 1 250 ? -23.569 6.911 42.827 1.00 84.38 250 LEU A O 1
ATOM 2009 N N . LEU A 1 251 ? -25.769 6.679 42.462 1.00 80.94 251 LEU A N 1
ATOM 2010 C CA . LEU A 1 251 ? -26.131 7.938 43.111 1.00 80.94 251 LEU A CA 1
ATOM 2011 C C . LEU A 1 251 ? -25.879 7.836 44.619 1.00 80.94 251 LEU A C 1
ATOM 2013 O O . LEU A 1 251 ? -26.242 6.839 45.255 1.00 80.94 251 LEU A O 1
ATOM 2017 N N . ASP A 1 252 ? -25.263 8.862 45.206 1.00 78.50 252 ASP A N 1
ATOM 2018 C CA . ASP A 1 252 ? -25.083 8.899 46.653 1.00 78.50 252 ASP A CA 1
ATOM 2019 C C . ASP A 1 252 ? -26.450 9.064 47.334 1.00 78.50 252 ASP A C 1
ATOM 2021 O O . ASP A 1 252 ? -27.174 10.032 47.105 1.00 78.50 252 ASP A O 1
ATOM 2025 N N . ARG A 1 253 ? -26.806 8.115 48.210 1.00 78.69 253 ARG A N 1
ATOM 2026 C CA . ARG A 1 253 ? -28.083 8.133 48.943 1.00 78.69 253 ARG A CA 1
ATOM 2027 C C . ARG A 1 253 ? -28.255 9.384 49.808 1.00 78.69 253 ARG A C 1
ATOM 2029 O O . ARG A 1 253 ? -29.385 9.728 50.135 1.00 78.69 253 ARG A O 1
ATOM 2036 N N . LYS A 1 254 ? -27.157 10.029 50.217 1.00 80.62 254 LYS A N 1
ATOM 2037 C CA . LYS A 1 254 ? -27.187 11.250 51.036 1.00 80.62 254 LYS A CA 1
ATOM 2038 C C . LYS A 1 254 ? -27.185 12.527 50.200 1.00 80.62 254 LYS A C 1
ATOM 2040 O O . LYS A 1 254 ? -27.565 13.573 50.712 1.00 80.62 254 LYS A O 1
ATOM 2045 N N . ASP A 1 255 ? -26.733 12.450 48.953 1.00 76.56 255 ASP A N 1
ATOM 2046 C CA . ASP A 1 255 ? -26.515 13.606 48.094 1.00 76.56 255 ASP A CA 1
ATOM 2047 C C . ASP A 1 255 ? -26.741 13.208 46.634 1.00 76.56 255 ASP A C 1
ATOM 2049 O O . ASP A 1 255 ? -25.834 12.748 45.941 1.00 76.56 255 ASP A O 1
ATOM 2053 N N . VAL A 1 256 ? -27.973 13.398 46.161 1.00 70.19 256 VAL A N 1
ATOM 2054 C CA . VAL A 1 256 ? -28.405 12.997 44.811 1.00 70.19 256 VAL A CA 1
ATOM 2055 C C . VAL A 1 256 ? -27.636 13.744 43.707 1.00 70.19 256 VAL A C 1
ATOM 2057 O O . VAL A 1 256 ? -27.694 13.364 42.541 1.00 70.19 256 VAL A O 1
ATOM 2060 N N . SER A 1 257 ? -26.887 14.795 44.060 1.00 68.81 257 SER A N 1
ATOM 2061 C CA . SER A 1 257 ? -26.011 15.513 43.134 1.00 68.81 257 SER A CA 1
ATOM 2062 C C . SER A 1 257 ? -24.652 14.830 42.908 1.00 68.81 257 SER A C 1
ATOM 2064 O O . SER A 1 257 ? -23.940 15.201 41.976 1.00 68.81 257 SER A O 1
ATOM 2066 N N . LYS A 1 258 ? -24.290 13.821 43.717 1.00 77.06 258 LYS A N 1
ATOM 2067 C CA . LYS A 1 258 ? -23.013 13.094 43.633 1.00 77.06 258 LYS A CA 1
ATOM 2068 C C . LYS A 1 258 ? -23.196 11.689 43.067 1.00 77.06 258 LYS A C 1
ATOM 2070 O O . LYS A 1 258 ? -24.112 10.961 43.449 1.00 77.06 258 LYS A O 1
ATOM 2075 N N . VAL A 1 259 ? -22.282 11.294 42.181 1.00 82.06 259 VAL A N 1
ATOM 2076 C CA . VAL A 1 259 ? -22.340 10.028 41.440 1.00 82.06 259 VAL A CA 1
ATOM 2077 C C . VAL A 1 259 ? -21.088 9.222 41.743 1.00 82.06 259 VAL A C 1
ATOM 2079 O O . VAL A 1 259 ? -20.064 9.395 41.095 1.00 82.06 259 VAL A O 1
ATOM 2082 N N . ARG A 1 260 ? -21.177 8.293 42.691 1.00 87.12 260 ARG A N 1
ATOM 2083 C CA . ARG A 1 260 ? -20.058 7.410 43.018 1.00 87.12 260 ARG A CA 1
ATOM 2084 C C . ARG A 1 260 ? -19.794 6.459 41.865 1.00 87.12 260 ARG A C 1
ATOM 2086 O O . ARG A 1 260 ? -20.703 5.779 41.396 1.00 87.12 260 ARG A O 1
ATOM 2093 N N . ARG A 1 261 ? -18.534 6.372 41.458 1.00 89.38 261 ARG A N 1
ATOM 2094 C CA . ARG A 1 261 ? -18.091 5.486 40.381 1.00 89.38 261 ARG A CA 1
ATOM 2095 C C . ARG A 1 261 ? -17.227 4.379 40.941 1.00 89.38 261 ARG A C 1
ATOM 2097 O O . ARG A 1 261 ? -16.344 4.631 41.766 1.00 89.38 261 ARG A O 1
ATOM 2104 N N . LYS A 1 262 ? -17.473 3.165 40.465 1.00 93.19 262 LYS A N 1
ATOM 2105 C CA . LYS A 1 262 ? -16.714 1.970 40.812 1.00 93.19 262 LYS A CA 1
ATOM 2106 C C . LYS A 1 262 ? -16.375 1.220 39.530 1.00 93.19 262 LYS A C 1
ATOM 2108 O O . LYS A 1 262 ? -17.261 0.942 38.732 1.00 93.19 262 LYS A O 1
ATOM 2113 N N . LEU A 1 263 ? -15.100 0.906 39.336 1.00 94.44 263 LEU A N 1
ATOM 2114 C CA . LEU A 1 263 ? -14.628 0.041 38.256 1.00 94.44 263 LEU A CA 1
ATOM 2115 C C . LEU A 1 263 ? -13.815 -1.094 38.879 1.00 94.44 263 LEU A C 1
ATOM 2117 O O . LEU A 1 263 ? -12.782 -0.839 39.493 1.00 94.44 263 LEU A O 1
ATOM 2121 N N . SER A 1 264 ? -14.303 -2.323 38.742 1.00 96.62 264 SER A N 1
ATOM 2122 C CA . SER A 1 264 ? -13.583 -3.542 39.115 1.00 96.62 264 SER A CA 1
ATOM 2123 C C . SER A 1 264 ? -13.053 -4.211 37.852 1.00 96.62 264 SER A C 1
ATOM 2125 O O . SER A 1 264 ? -13.788 -4.393 36.878 1.00 96.62 264 SER A O 1
ATOM 2127 N N . ILE A 1 265 ? -11.764 -4.539 37.870 1.00 97.06 265 ILE A N 1
ATOM 2128 C CA . ILE A 1 265 ? -11.061 -5.239 36.799 1.00 97.06 265 ILE A CA 1
ATOM 2129 C C . ILE A 1 265 ? -10.474 -6.506 37.405 1.00 97.06 265 ILE A C 1
ATOM 2131 O O . ILE A 1 265 ? -9.616 -6.426 38.287 1.00 97.06 265 ILE A O 1
ATOM 2135 N N . LYS A 1 266 ? -10.906 -7.663 36.908 1.00 97.81 266 LYS A N 1
ATOM 2136 C CA . LYS A 1 266 ? -10.363 -8.962 37.299 1.00 97.81 266 LYS A CA 1
ATOM 2137 C C . LYS A 1 266 ? -9.708 -9.651 36.121 1.00 97.81 266 LYS A C 1
ATOM 2139 O O . LYS A 1 266 ? -10.130 -9.500 34.971 1.00 97.81 266 LYS A O 1
ATOM 2144 N N . GLY A 1 267 ? -8.689 -10.436 36.421 1.00 96.50 267 GLY A N 1
ATOM 2145 C CA . GLY A 1 267 ? -7.962 -11.168 35.405 1.00 96.50 267 GLY A CA 1
ATOM 2146 C C . GLY A 1 267 ? -6.945 -12.135 35.975 1.00 96.50 267 GLY A C 1
ATOM 2147 O O . GLY A 1 267 ? -6.883 -12.373 37.181 1.00 96.50 267 GLY A O 1
ATOM 2148 N N . TYR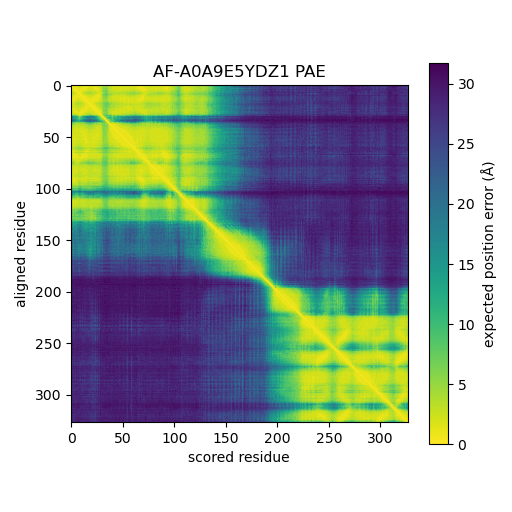 A 1 268 ? -6.140 -12.670 35.069 1.00 95.19 268 TYR A N 1
ATOM 2149 C CA . TYR A 1 268 ? -5.021 -13.555 35.337 1.00 95.19 268 TYR A CA 1
ATOM 2150 C C . TYR A 1 268 ? -3.733 -12.940 34.797 1.00 95.19 268 TYR A C 1
ATOM 2152 O O . TYR A 1 268 ? -3.750 -12.296 33.749 1.00 95.19 268 TYR A O 1
ATOM 2160 N N . CYS A 1 269 ? -2.614 -13.162 35.478 1.00 94.50 269 CYS A N 1
ATOM 2161 C CA . CYS A 1 269 ? -1.287 -12.829 34.975 1.00 94.50 269 CYS A CA 1
ATOM 2162 C C . CYS A 1 269 ? -0.404 -14.079 34.897 1.00 94.50 269 CYS A C 1
ATOM 2164 O O . CYS A 1 269 ? -0.406 -14.911 35.807 1.00 94.50 269 CYS A O 1
ATOM 2166 N N . LEU A 1 270 ? 0.345 -14.213 33.801 1.00 93.06 270 LEU A N 1
ATOM 2167 C CA . LEU A 1 270 ? 1.386 -15.224 33.650 1.00 93.06 270 LEU A CA 1
ATOM 2168 C C . LEU A 1 270 ? 2.667 -14.735 34.326 1.00 93.06 270 LEU A C 1
ATOM 2170 O O . LEU A 1 270 ? 3.168 -13.646 34.029 1.00 93.06 270 LEU A O 1
ATOM 2174 N N . ILE A 1 271 ? 3.197 -15.560 35.223 1.00 89.38 271 ILE A N 1
ATOM 2175 C C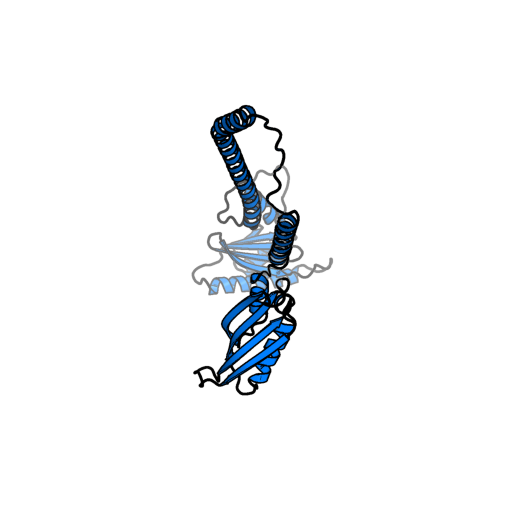A . ILE A 1 271 ? 4.384 -15.261 36.015 1.00 89.38 271 ILE A CA 1
ATOM 2176 C C . ILE A 1 271 ? 5.572 -16.019 35.423 1.00 89.38 271 ILE A C 1
ATOM 2178 O O . ILE A 1 271 ? 5.672 -17.246 35.527 1.00 89.38 271 ILE A O 1
ATOM 2182 N N . GLU A 1 272 ? 6.503 -15.279 34.826 1.00 87.56 272 GLU A N 1
ATOM 2183 C CA . GLU A 1 272 ? 7.788 -15.827 34.393 1.00 87.56 272 GLU A CA 1
ATOM 2184 C C . GLU A 1 272 ? 8.637 -16.258 35.600 1.00 87.56 272 GLU A C 1
ATOM 2186 O O . GLU A 1 272 ? 8.489 -15.741 36.707 1.00 87.56 272 GLU A O 1
ATOM 2191 N N . LYS A 1 273 ? 9.558 -17.213 35.402 1.00 81.38 273 LYS A N 1
ATOM 2192 C CA . LYS A 1 273 ? 10.283 -17.904 36.490 1.00 81.38 273 LYS A CA 1
ATOM 2193 C C . LYS A 1 273 ? 11.032 -16.983 37.476 1.00 81.38 273 LYS A C 1
ATOM 2195 O O . LYS A 1 273 ? 11.284 -17.429 38.592 1.00 81.38 273 LYS A O 1
ATOM 2200 N N . ASN A 1 274 ? 11.295 -15.721 37.120 1.00 80.88 274 ASN A N 1
ATOM 2201 C CA . ASN A 1 274 ? 12.099 -14.773 37.903 1.00 80.88 274 ASN A CA 1
ATOM 2202 C C . ASN A 1 274 ? 11.372 -13.480 38.324 1.00 80.88 274 ASN A C 1
ATOM 2204 O O . ASN A 1 274 ? 12.007 -12.607 38.911 1.00 80.88 274 ASN A O 1
ATOM 2208 N N . LEU A 1 275 ? 10.080 -13.322 38.022 1.00 84.12 275 LEU A N 1
ATOM 2209 C CA . LEU A 1 275 ? 9.330 -12.111 38.372 1.00 84.12 275 LEU A CA 1
ATOM 2210 C C . LEU A 1 275 ? 8.371 -12.376 39.531 1.00 84.12 275 LEU A C 1
ATOM 2212 O O . LEU A 1 275 ? 7.735 -13.427 39.596 1.00 84.12 275 LEU A O 1
ATOM 2216 N N . ASN A 1 276 ? 8.259 -11.412 40.446 1.00 88.81 276 ASN A N 1
ATOM 2217 C CA . ASN A 1 276 ? 7.257 -11.457 41.501 1.00 88.81 276 ASN A CA 1
ATOM 2218 C C . ASN A 1 276 ? 5.889 -11.042 40.932 1.00 88.81 276 ASN A C 1
ATOM 2220 O O . ASN A 1 276 ? 5.775 -10.071 40.182 1.00 88.81 276 ASN A O 1
ATOM 2224 N N . GLU A 1 277 ? 4.839 -11.769 41.302 1.00 87.62 277 GLU A N 1
ATOM 2225 C CA . GLU A 1 277 ? 3.466 -11.546 40.829 1.00 87.62 277 GLU A CA 1
ATOM 2226 C C . GLU A 1 277 ? 2.956 -10.138 41.149 1.00 87.62 277 GLU A C 1
ATOM 2228 O O . GLU A 1 277 ? 2.323 -9.486 40.315 1.00 87.62 277 GLU A O 1
ATOM 2233 N N . THR A 1 278 ? 3.320 -9.626 42.326 1.00 90.25 278 THR A N 1
ATOM 2234 C CA . THR A 1 278 ? 2.969 -8.277 42.767 1.00 90.25 278 THR A CA 1
ATOM 2235 C C . THR A 1 278 ? 3.595 -7.207 41.887 1.00 90.25 278 THR A C 1
ATOM 2237 O O . THR A 1 278 ? 2.976 -6.171 41.673 1.00 90.25 278 THR A O 1
ATOM 2240 N N . ASP A 1 279 ? 4.788 -7.442 41.341 1.00 92.25 279 ASP A N 1
ATOM 2241 C CA . ASP A 1 279 ? 5.507 -6.439 40.552 1.00 92.25 279 ASP A CA 1
ATOM 2242 C C . ASP A 1 279 ? 4.877 -6.279 39.170 1.00 92.25 279 ASP A C 1
ATOM 2244 O O . ASP A 1 279 ? 4.703 -5.160 38.686 1.00 92.25 279 ASP A O 1
ATOM 2248 N N . VAL A 1 280 ? 4.456 -7.390 38.560 1.00 92.81 280 VAL A N 1
ATOM 2249 C CA . VAL A 1 280 ? 3.722 -7.381 37.287 1.00 92.81 280 VAL A CA 1
ATOM 2250 C C . VAL A 1 280 ? 2.400 -6.624 37.441 1.00 92.81 280 VAL A C 1
ATOM 2252 O O . VAL A 1 280 ? 2.105 -5.725 36.648 1.00 92.81 280 VAL A O 1
ATOM 2255 N N . ILE A 1 281 ? 1.634 -6.928 38.495 1.00 94.38 281 ILE A N 1
ATOM 2256 C CA . ILE A 1 281 ? 0.340 -6.284 38.769 1.00 94.38 281 ILE A CA 1
ATOM 2257 C C . ILE A 1 281 ? 0.532 -4.805 39.130 1.00 94.38 281 ILE A C 1
ATOM 2259 O O . ILE A 1 281 ? -0.197 -3.955 38.622 1.00 94.38 281 ILE A O 1
ATOM 2263 N N . ASN A 1 282 ? 1.539 -4.460 39.937 1.00 94.75 282 ASN A N 1
ATOM 2264 C CA . ASN A 1 282 ? 1.854 -3.071 40.281 1.00 94.75 282 ASN A CA 1
ATOM 2265 C C . ASN A 1 282 ? 2.265 -2.256 39.051 1.00 94.75 282 ASN A C 1
ATOM 2267 O O . ASN A 1 282 ? 1.817 -1.122 38.881 1.00 94.75 282 ASN A O 1
ATOM 2271 N N . ASN A 1 283 ? 3.072 -2.828 38.156 1.00 94.81 283 ASN A N 1
ATOM 2272 C CA . ASN A 1 283 ? 3.450 -2.168 36.909 1.00 94.81 283 ASN A CA 1
ATOM 2273 C C . ASN A 1 283 ? 2.237 -1.933 36.004 1.00 94.81 283 ASN A C 1
ATOM 2275 O O . ASN A 1 283 ? 2.095 -0.847 35.434 1.00 94.81 283 ASN A O 1
ATOM 2279 N N . PHE A 1 284 ? 1.335 -2.913 35.908 1.00 95.44 284 PHE A N 1
ATOM 2280 C CA . PHE A 1 284 ? 0.068 -2.750 35.201 1.00 95.44 284 PHE A CA 1
ATOM 2281 C C . PHE A 1 284 ? -0.794 -1.649 35.838 1.00 95.44 284 PHE A C 1
ATOM 2283 O O . PHE A 1 284 ? -1.242 -0.737 35.144 1.00 95.44 284 PHE A O 1
ATOM 2290 N N . LEU A 1 285 ? -0.919 -1.638 37.167 1.00 95.31 285 LEU A N 1
ATOM 2291 C CA . LEU A 1 285 ? -1.632 -0.607 37.922 1.00 95.31 285 LEU A CA 1
ATOM 2292 C C . LEU A 1 285 ? -1.077 0.802 37.665 1.00 95.31 285 LEU A C 1
ATOM 2294 O O . LEU A 1 285 ? -1.842 1.749 37.486 1.00 95.31 285 LEU A O 1
ATOM 2298 N N . ILE A 1 286 ? 0.251 0.959 37.630 1.00 95.12 286 ILE A N 1
ATOM 2299 C CA . ILE A 1 286 ? 0.915 2.239 37.347 1.00 95.12 286 ILE A CA 1
ATOM 2300 C C . ILE A 1 286 ? 0.592 2.715 35.928 1.00 95.12 286 ILE A C 1
ATOM 2302 O O . ILE A 1 286 ? 0.342 3.906 35.734 1.00 95.12 286 ILE A O 1
ATOM 2306 N N . LYS A 1 287 ? 0.567 1.810 34.939 1.00 95.31 287 LYS A N 1
ATOM 2307 C CA . LYS A 1 287 ? 0.159 2.144 33.565 1.00 95.31 287 LYS A CA 1
ATOM 2308 C C . LYS A 1 287 ? -1.302 2.594 33.519 1.00 95.31 287 LYS A C 1
ATOM 2310 O O . LYS A 1 287 ? -1.578 3.656 32.971 1.00 95.31 287 LYS A O 1
ATOM 2315 N N . LEU A 1 288 ? -2.210 1.870 34.179 1.00 94.31 288 LEU A N 1
ATOM 2316 C CA . LEU A 1 288 ? -3.626 2.250 34.249 1.00 94.31 288 LEU A CA 1
ATOM 2317 C C . LEU A 1 288 ? -3.847 3.594 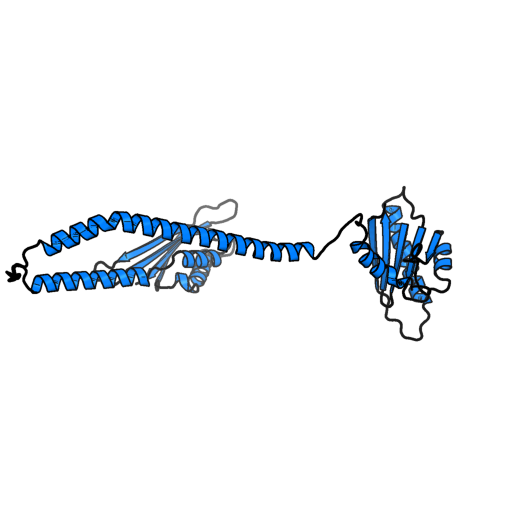34.958 1.00 94.31 288 LEU A C 1
ATOM 2319 O O . LEU A 1 288 ? -4.681 4.383 34.528 1.00 94.31 288 LEU A O 1
ATOM 2323 N N . LYS A 1 289 ? -3.075 3.911 36.006 1.00 93.44 289 LYS A N 1
ATOM 2324 C CA . LYS A 1 289 ? -3.137 5.219 36.690 1.00 93.44 289 LYS A CA 1
ATOM 2325 C C . LYS A 1 289 ? -2.717 6.389 35.796 1.00 93.44 289 LYS A C 1
ATOM 2327 O O . LYS A 1 289 ? -3.183 7.509 36.010 1.00 93.44 289 LYS A O 1
ATOM 2332 N N . LYS A 1 290 ? -1.833 6.141 34.824 1.00 93.62 290 LYS A N 1
ATOM 2333 C CA . LYS A 1 290 ? -1.393 7.131 33.828 1.00 93.62 290 LYS A CA 1
ATOM 2334 C C . LYS A 1 290 ? -2.397 7.307 32.684 1.00 93.62 290 LYS A C 1
ATOM 2336 O O . LYS A 1 290 ? -2.305 8.300 31.970 1.00 93.62 290 LYS A O 1
ATOM 2341 N N . ALA A 1 291 ? -3.337 6.378 32.510 1.00 93.25 291 ALA A N 1
ATOM 2342 C CA . ALA A 1 291 ? -4.388 6.479 31.508 1.00 93.25 291 ALA A CA 1
ATOM 2343 C C . ALA A 1 291 ? -5.423 7.531 31.939 1.00 93.25 291 ALA A C 1
ATOM 2345 O O . ALA A 1 291 ? -6.132 7.363 32.939 1.00 93.25 291 ALA A O 1
ATOM 2346 N N . ASN A 1 292 ? -5.482 8.638 31.194 1.00 88.88 292 ASN A N 1
ATOM 2347 C CA . ASN A 1 292 ? -6.298 9.798 31.548 1.00 88.88 292 ASN A CA 1
ATOM 2348 C C . ASN A 1 292 ? -7.784 9.439 31.675 1.00 88.88 292 ASN A C 1
ATOM 2350 O O . ASN A 1 292 ? -8.438 9.901 32.614 1.00 88.88 292 ASN A O 1
ATOM 2354 N N . ASP A 1 293 ? -8.313 8.590 30.789 1.00 89.88 293 ASP A N 1
ATOM 2355 C CA . ASP A 1 293 ? -9.742 8.281 30.788 1.00 89.88 293 ASP A CA 1
ATOM 2356 C C . ASP A 1 293 ? -10.134 7.274 31.867 1.00 89.88 293 ASP A C 1
ATOM 2358 O O . ASP A 1 293 ? -11.218 7.391 32.441 1.00 89.88 293 ASP A O 1
ATOM 2362 N N . ILE A 1 294 ? -9.249 6.337 32.220 1.00 88.56 294 ILE A N 1
ATOM 2363 C CA . ILE A 1 294 ? -9.479 5.405 33.335 1.00 88.56 294 ILE A CA 1
ATOM 2364 C C . ILE A 1 294 ? -9.495 6.166 34.665 1.00 88.56 294 ILE A C 1
ATOM 2366 O O . ILE A 1 294 ? -10.391 5.967 35.484 1.00 88.56 294 ILE A O 1
ATOM 2370 N N . ASN A 1 295 ? -8.564 7.100 34.864 1.00 88.88 295 ASN A N 1
ATOM 2371 C CA . ASN A 1 295 ? -8.457 7.864 36.108 1.00 88.88 295 ASN A CA 1
ATOM 2372 C C . ASN A 1 295 ? -9.520 8.981 36.230 1.00 88.88 295 ASN A C 1
ATOM 2374 O O . ASN A 1 295 ? -9.797 9.498 37.317 1.00 88.88 295 ASN A O 1
ATOM 2378 N N . LYS A 1 296 ? -10.174 9.361 35.124 1.00 87.88 296 LYS A N 1
ATOM 2379 C CA . LYS A 1 296 ? -11.200 10.411 35.115 1.00 87.88 296 LYS A CA 1
ATOM 2380 C C . LYS A 1 296 ? -12.351 10.054 36.062 1.00 87.88 296 LYS A C 1
ATOM 2382 O O . LYS A 1 296 ? -13.109 9.120 35.822 1.00 87.88 296 LYS A O 1
ATOM 2387 N N . GLY A 1 297 ? -12.498 10.806 37.151 1.00 83.75 297 GLY A N 1
ATOM 2388 C CA . GLY A 1 297 ? -13.541 10.563 38.155 1.00 83.75 297 GLY A CA 1
ATOM 2389 C C . GLY A 1 297 ? -13.290 9.364 39.080 1.00 83.75 297 GLY A C 1
ATOM 2390 O O . GLY A 1 297 ? -14.208 8.973 39.789 1.00 83.75 297 GLY A O 1
ATOM 2391 N N . MET A 1 298 ? -12.080 8.789 39.110 1.00 89.25 298 MET A N 1
ATOM 2392 C CA . MET A 1 298 ? -11.714 7.643 39.958 1.00 89.25 298 MET A CA 1
ATOM 2393 C C . MET A 1 298 ? -10.392 7.898 40.690 1.00 89.25 298 MET A C 1
ATOM 2395 O O . MET A 1 298 ? -9.334 7.444 40.280 1.00 89.25 298 MET A O 1
ATOM 2399 N N . LYS A 1 299 ? -10.444 8.658 41.789 1.00 88.00 299 LYS A N 1
ATOM 2400 C CA . LYS A 1 299 ? -9.237 9.144 42.486 1.00 88.00 299 LYS A CA 1
ATOM 2401 C C . LYS A 1 299 ? -8.487 8.072 43.278 1.00 88.00 299 LYS A C 1
ATOM 2403 O O . LYS A 1 299 ? -7.321 8.273 43.608 1.00 88.00 299 LYS A O 1
ATOM 2408 N N . LYS A 1 300 ? -9.164 6.992 43.664 1.00 92.88 300 LYS A N 1
ATOM 2409 C CA . LYS A 1 300 ? -8.605 5.930 44.503 1.00 92.88 300 LYS A CA 1
ATOM 2410 C C . LYS A 1 300 ? -8.498 4.652 43.698 1.00 92.88 300 LYS A C 1
ATOM 2412 O O . LYS A 1 300 ? -9.413 4.320 42.949 1.00 92.88 300 LYS A O 1
ATOM 2417 N N . VAL A 1 301 ? -7.384 3.953 43.869 1.00 94.44 301 VAL A N 1
ATOM 2418 C CA . VAL A 1 301 ? -7.130 2.689 43.190 1.00 94.44 301 VAL A CA 1
ATOM 2419 C C . VAL A 1 301 ? -6.424 1.752 44.146 1.00 94.44 301 VAL A C 1
ATOM 2421 O O . VAL A 1 301 ? -5.325 2.077 44.602 1.00 94.44 301 VAL A O 1
ATOM 2424 N N . ASP A 1 302 ? -7.035 0.598 44.375 1.00 94.38 302 ASP A N 1
ATOM 2425 C CA . ASP A 1 302 ? -6.588 -0.407 45.328 1.00 94.38 302 ASP A CA 1
ATOM 2426 C C . ASP A 1 302 ? -6.518 -1.778 44.640 1.00 94.38 302 ASP A C 1
ATOM 2428 O O . ASP A 1 302 ? -7.351 -2.107 43.792 1.00 94.38 302 ASP A O 1
ATOM 2432 N N . ILE A 1 303 ? -5.514 -2.583 44.993 1.00 95.00 303 ILE A N 1
ATOM 2433 C CA . ILE A 1 303 ? -5.472 -4.005 44.630 1.00 95.00 303 ILE A CA 1
ATOM 2434 C C . ILE A 1 303 ? -6.250 -4.737 45.721 1.00 95.00 303 ILE A C 1
ATOM 2436 O O . ILE A 1 303 ? -5.848 -4.708 46.882 1.00 95.00 303 ILE A O 1
ATOM 2440 N N . VAL A 1 304 ? -7.384 -5.336 45.363 1.00 94.69 304 VAL A N 1
ATOM 2441 C CA . VAL A 1 304 ? -8.295 -5.982 46.319 1.00 94.69 304 VAL A CA 1
ATOM 2442 C C . VAL A 1 304 ? -7.805 -7.379 46.670 1.00 94.69 304 VAL A C 1
ATOM 2444 O O . VAL A 1 304 ? -7.807 -7.756 47.839 1.00 94.69 304 VAL A O 1
ATOM 2447 N N . SER A 1 305 ? -7.368 -8.141 45.669 1.00 93.81 305 SER A N 1
ATOM 2448 C CA . SER A 1 305 ? -6.891 -9.508 45.855 1.00 93.81 305 SER A CA 1
ATOM 2449 C C . SER A 1 305 ? -5.821 -9.873 44.830 1.00 93.81 305 SER A C 1
ATOM 2451 O O . SER A 1 305 ? -5.821 -9.385 43.697 1.00 93.81 305 SER A O 1
ATOM 2453 N N . VAL A 1 306 ? -4.900 -10.737 45.261 1.00 93.56 306 VAL A N 1
ATOM 2454 C CA . VAL A 1 306 ? -3.939 -11.450 44.415 1.00 93.56 306 VAL A CA 1
ATOM 2455 C C . VAL A 1 306 ? -3.870 -12.878 44.944 1.00 93.56 306 VAL A C 1
ATOM 2457 O O . VAL A 1 306 ? -3.462 -13.096 46.082 1.00 93.56 306 VAL A O 1
ATOM 2460 N N . GLU A 1 307 ? -4.301 -13.843 44.140 1.00 91.75 307 GLU A N 1
ATOM 2461 C CA . GLU A 1 307 ? -4.378 -15.253 44.528 1.00 91.75 307 GLU A CA 1
ATOM 2462 C C . GLU A 1 307 ? -3.609 -16.106 43.524 1.00 91.75 307 GLU A C 1
ATOM 2464 O O . GLU A 1 307 ? -3.867 -16.046 42.321 1.00 91.75 307 GLU A O 1
ATOM 2469 N N . ARG A 1 308 ? -2.672 -16.927 44.004 1.00 88.50 308 ARG A N 1
ATOM 2470 C CA . ARG A 1 308 ? -1.966 -17.890 43.151 1.00 88.50 308 ARG A CA 1
ATOM 2471 C C . ARG A 1 308 ? -2.911 -19.011 42.743 1.00 88.50 308 ARG A C 1
ATOM 2473 O O . ARG A 1 308 ? -3.544 -19.621 43.602 1.00 88.50 308 ARG A O 1
ATOM 2480 N N . LYS A 1 309 ? -2.962 -19.307 41.446 1.00 83.44 309 LYS A N 1
ATOM 2481 C CA . LYS A 1 309 ? -3.636 -20.489 40.906 1.00 83.44 309 LYS A CA 1
ATOM 2482 C C . LYS A 1 309 ? -2.608 -21.516 40.429 1.00 83.44 309 LYS A C 1
ATOM 2484 O O . LYS A 1 309 ? -1.427 -21.203 40.284 1.00 83.44 309 LYS A O 1
ATOM 2489 N N . GLU A 1 310 ? -3.065 -22.756 40.265 1.00 75.75 310 GLU A N 1
ATOM 2490 C CA . GLU A 1 310 ? -2.226 -23.896 39.881 1.00 75.75 310 GLU A CA 1
ATOM 2491 C C . GLU A 1 310 ? -1.442 -23.658 38.581 1.00 75.75 310 GLU A C 1
ATOM 2493 O O . GLU A 1 310 ? -1.796 -22.830 37.739 1.00 75.75 310 GLU A O 1
ATOM 2498 N N . GLU A 1 311 ? -0.335 -24.388 38.454 1.00 73.81 311 GLU A N 1
ATOM 2499 C CA . GLU A 1 311 ? 0.588 -24.316 37.328 1.00 73.81 311 GLU A CA 1
ATOM 2500 C C . GLU A 1 311 ? -0.096 -24.830 36.052 1.00 73.81 311 GLU A C 1
ATOM 2502 O O . GLU A 1 311 ? -0.538 -25.974 35.979 1.00 73.81 311 GLU A O 1
ATOM 2507 N N . ILE A 1 312 ? -0.210 -23.965 35.044 1.00 77.56 312 ILE A N 1
ATOM 2508 C CA . ILE A 1 312 ? -0.678 -24.347 33.707 1.00 77.56 312 ILE A CA 1
ATOM 2509 C C . ILE A 1 312 ? 0.560 -24.783 32.906 1.00 77.56 312 ILE A C 1
ATOM 2511 O O . ILE A 1 312 ? 1.662 -24.320 33.189 1.00 77.56 312 ILE A O 1
ATOM 2515 N N . GLU A 1 313 ? 0.413 -25.612 31.865 1.00 71.94 313 GLU A N 1
ATOM 2516 C CA . GLU A 1 313 ? 1.519 -26.094 31.004 1.00 71.94 313 GLU A CA 1
ATOM 2517 C C . GLU A 1 313 ? 2.496 -24.997 30.517 1.00 71.94 313 GLU A C 1
ATOM 2519 O O . GLU A 1 313 ? 3.639 -25.289 30.172 1.00 71.94 313 GLU A O 1
ATOM 2524 N N . LYS A 1 314 ? 2.065 -23.727 30.490 1.00 70.50 314 LYS A N 1
ATOM 2525 C CA . LYS A 1 314 ? 2.856 -22.564 30.054 1.00 70.50 314 LYS A CA 1
ATOM 2526 C C . LYS A 1 314 ? 3.458 -21.717 31.187 1.00 70.50 314 LYS A C 1
ATOM 2528 O O . LYS A 1 314 ? 4.129 -20.731 30.890 1.00 70.50 314 LYS A O 1
ATOM 2533 N N . GLY A 1 315 ? 3.249 -22.069 32.458 1.00 82.56 315 GLY A N 1
ATOM 2534 C CA . GLY A 1 315 ? 3.824 -21.376 33.616 1.00 82.56 315 GLY A CA 1
ATOM 2535 C C . GLY A 1 315 ? 2.861 -21.183 34.792 1.00 82.56 315 GLY A C 1
ATOM 2536 O O . GLY A 1 315 ? 1.714 -21.633 34.782 1.00 82.56 315 GLY A O 1
ATOM 2537 N N . ARG A 1 316 ? 3.342 -20.480 35.826 1.00 88.31 316 ARG A N 1
ATOM 2538 C CA . ARG A 1 316 ? 2.559 -20.135 37.024 1.00 88.31 316 ARG A CA 1
ATOM 2539 C C . ARG A 1 316 ? 1.610 -18.980 36.721 1.00 88.31 316 ARG A C 1
ATOM 2541 O O . ARG A 1 316 ? 2.004 -18.022 36.056 1.00 88.31 316 ARG A O 1
ATOM 2548 N N . VAL A 1 317 ? 0.385 -19.050 37.235 1.00 92.31 317 VAL A N 1
ATOM 2549 C CA . VAL A 1 317 ? -0.646 -18.027 37.018 1.00 92.31 317 VAL A CA 1
ATOM 2550 C C . VAL A 1 317 ? -1.144 -17.491 38.356 1.00 92.31 317 VAL A C 1
ATOM 2552 O O . VAL A 1 317 ? -1.364 -18.257 39.291 1.00 92.31 317 VAL A O 1
ATOM 2555 N N . ALA A 1 318 ? -1.362 -16.181 38.456 1.00 94.06 318 ALA A N 1
ATOM 2556 C CA . ALA A 1 318 ? -2.077 -15.577 39.581 1.00 94.06 318 ALA A CA 1
ATOM 2557 C C . ALA A 1 318 ? -3.322 -14.834 39.090 1.00 94.06 318 ALA A C 1
ATOM 2559 O O . ALA A 1 318 ? -3.281 -14.154 38.066 1.00 94.06 318 ALA A O 1
ATOM 2560 N N . SER A 1 319 ? -4.436 -14.966 39.810 1.00 95.31 319 SER A N 1
ATOM 2561 C CA . SER A 1 319 ? -5.598 -14.091 39.645 1.00 95.31 319 SER A CA 1
ATOM 2562 C C . SER A 1 319 ? -5.418 -12.797 40.417 1.00 95.31 319 SER A C 1
ATOM 2564 O O . SER A 1 319 ? -4.843 -12.797 41.504 1.00 95.31 319 SER A O 1
ATOM 2566 N N . PHE A 1 320 ? -5.963 -11.709 39.884 1.00 96.44 320 PHE A N 1
ATOM 2567 C CA . PHE A 1 320 ? -5.973 -10.410 40.543 1.00 96.44 320 PHE A CA 1
ATOM 2568 C C . PHE A 1 320 ? -7.333 -9.720 40.425 1.00 96.44 320 PHE A C 1
ATOM 2570 O O . PHE A 1 320 ? -8.071 -9.939 39.461 1.00 96.44 320 PHE A O 1
ATOM 2577 N N . GLU A 1 321 ? -7.617 -8.832 41.377 1.00 97.44 321 GLU A N 1
ATOM 2578 C CA . GLU A 1 321 ? -8.700 -7.851 41.307 1.00 97.44 321 GLU A CA 1
ATOM 2579 C C . GLU A 1 321 ? -8.165 -6.449 41.623 1.00 97.44 321 GLU A C 1
ATOM 2581 O O . GLU A 1 321 ? -7.580 -6.208 42.681 1.00 97.44 321 GLU A O 1
ATOM 2586 N N . ILE A 1 322 ? -8.385 -5.511 40.702 1.00 96.62 322 ILE A N 1
ATOM 2587 C CA . ILE A 1 322 ? -8.064 -4.092 40.866 1.00 96.62 322 ILE A CA 1
ATOM 2588 C C . ILE A 1 322 ? -9.368 -3.307 40.935 1.00 96.62 322 ILE A C 1
ATOM 2590 O O . ILE A 1 322 ? -10.228 -3.431 40.061 1.00 96.62 322 ILE A O 1
ATOM 2594 N N . LEU A 1 323 ? -9.486 -2.452 41.948 1.00 96.56 323 LEU A N 1
ATOM 2595 C CA . LEU A 1 323 ? -10.656 -1.626 42.181 1.00 96.56 323 LEU A CA 1
ATOM 2596 C C . LEU A 1 323 ? -10.314 -0.142 42.094 1.00 96.56 323 LEU A C 1
ATOM 2598 O O . LEU A 1 323 ? -9.535 0.386 42.884 1.00 96.56 323 LEU A O 1
ATOM 2602 N N . PHE A 1 324 ? -10.974 0.547 41.172 1.00 95.25 324 PHE A N 1
ATOM 2603 C CA . PHE A 1 324 ? -10.961 1.997 41.060 1.00 95.25 324 PHE A CA 1
ATOM 2604 C C . PHE A 1 324 ? -12.240 2.562 41.681 1.00 95.25 324 PHE A C 1
ATOM 2606 O O . PHE A 1 324 ? -13.347 2.121 41.361 1.00 95.25 324 PHE A O 1
ATOM 2613 N N . THR A 1 325 ? -12.103 3.559 42.555 1.00 92.69 325 THR A N 1
ATOM 2614 C CA . THR A 1 325 ? -13.234 4.260 43.173 1.00 92.69 325 THR A CA 1
ATOM 2615 C C . THR A 1 325 ? -13.083 5.773 43.083 1.00 92.69 325 THR A C 1
ATOM 2617 O O . THR A 1 325 ? -11.990 6.338 43.192 1.00 92.69 325 THR A O 1
ATOM 2620 N N . GLY A 1 326 ? -14.204 6.465 42.898 1.00 87.81 326 GLY A N 1
ATOM 2621 C CA . GLY A 1 326 ? -14.229 7.919 42.929 1.00 87.81 326 GLY A CA 1
ATOM 2622 C C . GLY A 1 326 ? -15.617 8.521 43.124 1.00 87.81 326 GLY A C 1
ATOM 2623 O O . GLY A 1 326 ? -16.611 7.789 43.160 1.00 87.81 326 GLY A O 1
ATOM 2624 N N . PRO A 1 327 ? -15.652 9.843 43.358 1.00 77.81 327 PRO A N 1
ATOM 2625 C CA . PRO A 1 327 ? -16.868 10.598 43.635 1.00 77.81 327 PRO A CA 1
ATOM 2626 C C . PRO A 1 327 ? -17.751 10.847 42.411 1.00 77.81 327 PRO A C 1
ATOM 2628 O O . PRO A 1 327 ? -17.279 10.661 41.259 1.00 77.81 327 PRO A O 1
#

Foldseek 3Di:
DWEWEADQFWIWIFDDDPNHTDDIDIGTDPHDPPPDDCVVVLVVVLVVVVVVQVVVCVVPVPDHDAEYEYQYPDDCPCSQVVSCVVVVHHYYHDQLCVPPDDPDDDDHSNCNVVSVVVCVVVDPDPDDDDPCVVVVVVVVVVVVVVVVVVVVVVVVVVVVVVVVVVVCVVCVVVVVVVVVVVVPPPPPPPPPPCPDPPVNVVVVVVVVVVVVLLVCLCVVPVQPVVLLVVLLVVLDDPQKDWDDWDWDWDQDPVHNNDTKIKIKTKTKGFDDPPDDPVVVVVSSVVSLCPRPSSCVQFVDKDWPDWAWDDADPRHTMIMTMMMTIGD

Nearest PDB structures (foldseek):
  3fz2-assembly3_E  TM=4.946E-01  e=3.319E-04  Lambdavirus lambda
  3fzb-assembly2_G  TM=4.293E-01  e=7.137E-04  Lambdavirus lambda
  8iyd-assembly1_W  TM=4.352E-01  e=1.016E-03  Escherichia phage Lambda
  3fzb-assembly1_F  TM=4.360E-01  e=2.061E-03  Lambdavirus lambda
  3fzb-assembly2_D  TM=4.082E-01  e=9.581E-04  Lambdavirus lambda

pLDDT: mean 85.76, std 11.7, range [45.66, 97.81]

Mean predicted aligned error: 18.76 Å

Secondary structure (DSSP, 8-state):
-EEEEE-SSEEEEEEEETTEEEEEEEEEPPP--TT--SHHHHHHHHHHHHHHHHHHHHH-TT----EEEEEESS--TTHHHHHHHHHTSEEEE--TTTTS--SSS---GGGHHHHHHHHTTTS--SS---TTHHHHHHHHHHHHHHHHHHHHHHHHHHHHHHHHHHHHHHHHHHHHHHHHHHHHS----------S-HHHHHHHHHHHHHHHHHHHHHHHT---HHHHHHHHHHH--TTEEEEEEEEEEEEETTEEEEEEEEEEEEEEEEE-TT--HHHHHHHHHHHHHH-HHHHTT--EEEEEEEEEEEEETTEEEEEEEEEEEE-